Protein AF-A0AA35Q4L2-F1 (afdb_monomer_lite)

Organism: NCBI:txid1926264

Structure (mmCIF, N/CA/C/O backbone):
data_AF-A0AA35Q4L2-F1
#
_entry.id   AF-A0AA35Q4L2-F1
#
loop_
_atom_site.group_PDB
_atom_site.id
_atom_site.type_symbol
_atom_site.label_atom_id
_atom_site.label_alt_id
_atom_site.label_comp_id
_atom_site.label_asym_id
_atom_site.label_entity_id
_atom_site.label_seq_id
_atom_site.pdbx_PDB_ins_code
_atom_site.Cartn_x
_atom_site.Cartn_y
_atom_site.Cartn_z
_atom_site.occupancy
_atom_site.B_iso_or_equiv
_atom_site.auth_seq_id
_atom_site.auth_comp_id
_atom_site.auth_asym_id
_atom_site.auth_atom_id
_atom_site.pdbx_PDB_model_num
ATOM 1 N N . MET A 1 1 ? 38.797 -1.980 -9.518 1.00 23.41 1 MET A N 1
ATOM 2 C CA . MET A 1 1 ? 38.443 -2.853 -8.379 1.00 23.41 1 MET A CA 1
ATOM 3 C C . MET A 1 1 ? 37.087 -3.450 -8.716 1.00 23.41 1 MET A C 1
ATOM 5 O O . MET A 1 1 ? 36.128 -2.701 -8.800 1.00 23.41 1 MET A O 1
ATOM 9 N N . ALA A 1 2 ? 37.051 -4.723 -9.111 1.00 20.89 2 ALA A N 1
ATOM 10 C CA . ALA A 1 2 ? 35.876 -5.359 -9.707 1.00 20.89 2 ALA A CA 1
ATOM 11 C C . ALA A 1 2 ? 34.863 -5.753 -8.619 1.00 20.89 2 ALA A C 1
ATOM 13 O O . ALA A 1 2 ? 35.219 -6.500 -7.708 1.00 20.89 2 ALA A O 1
ATOM 14 N N . LEU A 1 3 ? 33.628 -5.247 -8.709 1.00 22.52 3 LEU A N 1
ATOM 15 C CA . LEU A 1 3 ? 32.511 -5.745 -7.907 1.00 22.52 3 LEU A CA 1
ATOM 16 C C . LEU A 1 3 ? 32.165 -7.158 -8.386 1.00 22.52 3 LEU A C 1
ATOM 18 O O . LEU A 1 3 ? 31.847 -7.374 -9.554 1.00 22.52 3 LEU A O 1
ATOM 22 N N . ARG A 1 4 ? 32.262 -8.129 -7.480 1.00 22.41 4 ARG A N 1
ATOM 23 C CA . ARG A 1 4 ? 31.849 -9.511 -7.716 1.00 22.41 4 ARG A CA 1
ATOM 24 C C . ARG A 1 4 ? 30.325 -9.550 -7.570 1.00 22.41 4 ARG A C 1
ATOM 26 O O . ARG A 1 4 ? 29.816 -9.377 -6.470 1.00 22.41 4 ARG A O 1
ATOM 33 N N . LEU A 1 5 ? 29.620 -9.701 -8.688 1.00 29.14 5 LEU A N 1
ATOM 34 C CA . LEU A 1 5 ? 28.163 -9.826 -8.745 1.00 29.14 5 LEU A CA 1
ATOM 35 C C . LEU A 1 5 ? 27.723 -11.091 -7.991 1.00 29.14 5 LEU A C 1
ATOM 37 O O . LEU A 1 5 ? 28.006 -12.207 -8.431 1.00 29.14 5 LEU A O 1
ATOM 41 N N . ILE A 1 6 ? 27.050 -10.911 -6.853 1.00 29.17 6 ILE A N 1
ATOM 42 C CA . ILE A 1 6 ? 26.382 -11.990 -6.118 1.00 29.17 6 ILE A CA 1
ATOM 43 C C . ILE A 1 6 ? 25.151 -12.372 -6.943 1.00 29.17 6 ILE A C 1
ATOM 45 O O . ILE A 1 6 ? 24.155 -11.657 -6.961 1.00 29.17 6 ILE A O 1
ATOM 49 N N . THR A 1 7 ? 25.271 -13.455 -7.703 1.00 30.97 7 THR A N 1
ATOM 50 C CA . THR A 1 7 ? 24.263 -13.919 -8.670 1.00 30.97 7 THR A CA 1
ATOM 51 C C . THR A 1 7 ? 23.518 -15.162 -8.196 1.00 30.97 7 THR A C 1
ATOM 53 O O . THR A 1 7 ? 22.651 -15.642 -8.921 1.00 30.97 7 THR A O 1
ATOM 56 N N . ASP A 1 8 ? 23.800 -15.665 -6.987 1.00 26.62 8 ASP A N 1
ATOM 57 C CA . ASP A 1 8 ? 23.251 -16.939 -6.525 1.00 26.62 8 ASP A CA 1
ATOM 58 C C . ASP A 1 8 ? 22.348 -16.836 -5.287 1.00 26.62 8 ASP A C 1
ATOM 60 O O . ASP A 1 8 ? 22.532 -16.013 -4.385 1.00 26.62 8 ASP A O 1
ATOM 64 N N . ARG A 1 9 ? 21.320 -17.691 -5.268 1.00 34.81 9 ARG A N 1
ATOM 65 C CA . ARG A 1 9 ? 20.184 -17.665 -4.328 1.00 34.81 9 ARG A CA 1
ATOM 66 C C . ARG A 1 9 ? 20.580 -18.068 -2.900 1.00 34.81 9 ARG A C 1
ATOM 68 O O . ARG A 1 9 ? 19.855 -17.731 -1.965 1.00 34.81 9 ARG A O 1
ATOM 75 N N . GLU A 1 10 ? 21.718 -18.739 -2.732 1.00 29.89 10 GLU A N 1
ATOM 76 C CA . GLU A 1 10 ? 22.224 -19.246 -1.446 1.00 29.89 10 GLU A CA 1
ATOM 77 C C . GLU A 1 10 ? 23.093 -18.232 -0.669 1.00 29.89 10 GLU A C 1
ATOM 79 O O . GLU A 1 10 ? 23.246 -18.356 0.546 1.00 29.89 10 GLU A O 1
ATOM 84 N N . ASP A 1 11 ? 23.565 -17.157 -1.313 1.00 33.94 11 ASP A N 1
ATOM 85 C CA . ASP A 1 11 ? 24.516 -16.203 -0.713 1.00 33.94 11 ASP A CA 1
ATOM 86 C C . ASP A 1 11 ? 23.859 -15.028 0.043 1.00 33.94 11 ASP A C 1
ATOM 88 O O . ASP A 1 11 ? 24.542 -14.201 0.652 1.00 33.94 11 ASP A O 1
ATOM 92 N N . ARG A 1 12 ? 22.518 -14.949 0.084 1.00 40.66 12 ARG A N 1
ATOM 93 C CA . ARG A 1 12 ? 21.785 -13.838 0.740 1.00 40.66 12 ARG A CA 1
ATOM 94 C C . ARG A 1 12 ? 21.987 -13.751 2.259 1.00 40.66 12 ARG A C 1
ATOM 96 O O . ARG A 1 12 ? 21.614 -12.749 2.866 1.00 40.66 12 ARG A O 1
ATOM 103 N N . HIS A 1 13 ? 22.574 -14.771 2.882 1.00 36.34 13 HIS A N 1
ATOM 104 C CA . HIS A 1 13 ? 22.868 -14.796 4.318 1.00 36.34 13 HIS A CA 1
ATOM 105 C C . HIS A 1 13 ? 24.191 -14.098 4.692 1.00 36.34 13 HIS A C 1
ATOM 107 O O . HIS A 1 13 ? 24.511 -14.017 5.876 1.00 36.34 13 HIS A O 1
ATOM 113 N N . LEU A 1 14 ? 24.953 -13.593 3.712 1.00 33.19 14 LEU A N 1
ATOM 114 C CA . LEU A 1 14 ? 26.315 -13.069 3.892 1.00 33.19 14 LEU A CA 1
ATOM 115 C C . LEU A 1 14 ? 26.454 -11.547 3.687 1.00 33.19 14 LEU A C 1
ATOM 117 O O . LEU A 1 14 ? 27.564 -11.060 3.489 1.00 33.19 14 LEU A O 1
ATOM 121 N N . LEU A 1 15 ? 25.362 -10.780 3.740 1.00 35.38 15 LEU A N 1
ATOM 122 C CA . LEU A 1 15 ? 25.410 -9.325 3.532 1.00 35.38 15 LEU A CA 1
ATOM 123 C C . LEU A 1 15 ? 26.188 -8.624 4.663 1.00 35.38 15 LEU A C 1
ATOM 125 O O . LEU A 1 15 ? 25.829 -8.722 5.838 1.00 35.38 15 LEU A O 1
ATOM 129 N N . THR A 1 16 ? 2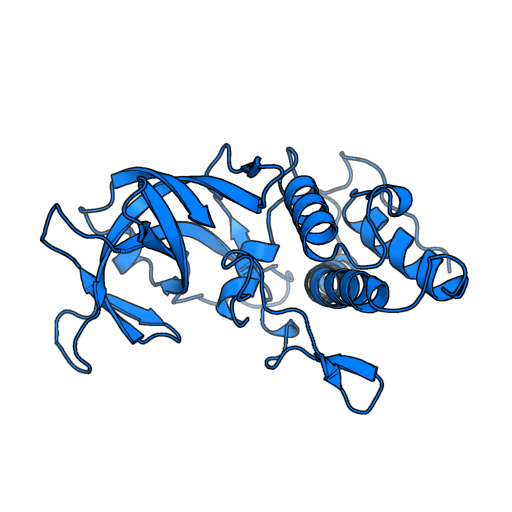7.247 -7.897 4.301 1.00 3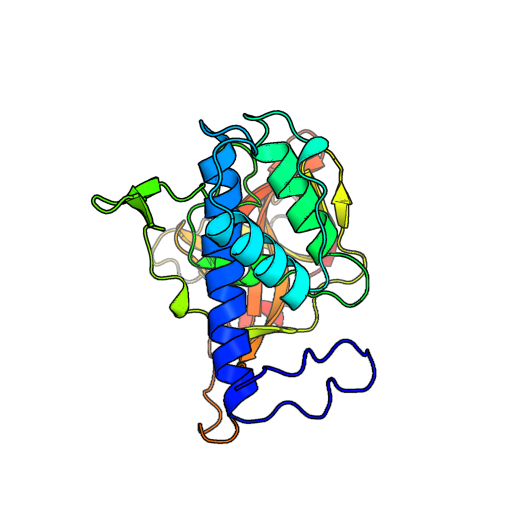7.56 16 THR A N 1
ATOM 130 C CA . THR A 1 16 ? 28.118 -7.141 5.220 1.00 37.56 16 THR A CA 1
ATOM 131 C C . THR A 1 16 ? 27.711 -5.660 5.317 1.00 37.56 16 THR A C 1
ATOM 133 O O . THR A 1 16 ? 26.816 -5.202 4.605 1.00 37.56 16 THR A O 1
ATOM 136 N N . ASP A 1 17 ? 28.351 -4.890 6.212 1.00 35.56 17 ASP A N 1
ATOM 137 C CA . ASP A 1 17 ? 28.069 -3.463 6.483 1.00 35.56 17 ASP A CA 1
ATOM 138 C C . ASP A 1 17 ? 28.028 -2.581 5.210 1.00 35.56 17 ASP A C 1
ATOM 140 O O . ASP A 1 17 ? 27.268 -1.618 5.156 1.00 35.56 17 ASP A O 1
ATOM 144 N N . THR A 1 18 ? 28.810 -2.905 4.173 1.00 34.59 18 THR A N 1
ATOM 145 C CA . THR A 1 18 ? 28.856 -2.153 2.904 1.00 34.59 18 THR A CA 1
ATOM 146 C C . THR A 1 18 ? 27.664 -2.464 1.994 1.00 34.59 18 THR A C 1
ATOM 148 O O . THR A 1 18 ? 27.200 -1.585 1.274 1.00 34.59 18 THR A O 1
ATOM 151 N N . ASP A 1 19 ? 27.102 -3.669 2.084 1.00 37.94 19 ASP A N 1
ATOM 152 C CA . ASP A 1 19 ? 25.987 -4.109 1.241 1.00 37.94 19 ASP A CA 1
ATOM 153 C C . ASP A 1 19 ? 24.646 -3.492 1.680 1.00 37.94 19 ASP A C 1
ATOM 155 O O . ASP A 1 19 ? 23.720 -3.371 0.887 1.00 37.94 19 ASP A O 1
ATOM 159 N N . HIS A 1 20 ? 24.540 -3.036 2.932 1.00 42.44 20 HIS A N 1
ATOM 160 C CA . HIS A 1 20 ? 23.303 -2.489 3.502 1.00 42.44 20 HIS A CA 1
ATOM 161 C C . HIS A 1 20 ? 23.038 -1.029 3.114 1.00 42.44 20 HIS A C 1
ATOM 163 O O . HIS A 1 20 ? 21.896 -0.669 2.825 1.00 42.44 20 HIS A O 1
ATOM 169 N N . ASP A 1 21 ? 24.073 -0.187 3.084 1.00 37.28 21 ASP A N 1
ATOM 170 C CA . ASP A 1 21 ? 23.960 1.180 2.555 1.00 37.28 21 ASP A CA 1
ATOM 171 C C . ASP A 1 21 ? 23.801 1.164 1.031 1.00 37.28 21 ASP A C 1
ATOM 173 O O . ASP A 1 21 ? 23.104 2.008 0.470 1.00 37.28 21 ASP A O 1
ATOM 177 N N . ILE A 1 22 ? 24.361 0.137 0.386 1.00 37.69 22 ILE A N 1
ATOM 178 C CA . ILE A 1 22 ? 24.137 -0.197 -1.016 1.00 37.69 22 ILE A CA 1
ATOM 179 C C . ILE A 1 22 ? 22.660 -0.563 -1.225 1.00 37.69 22 ILE A C 1
ATOM 181 O O . ILE A 1 22 ? 22.001 0.147 -1.964 1.00 37.69 22 ILE A O 1
ATOM 185 N N . VAL A 1 23 ? 22.065 -1.532 -0.521 1.00 37.28 23 VAL A N 1
ATOM 186 C CA . VAL A 1 23 ? 20.634 -1.887 -0.689 1.00 37.28 23 VAL A CA 1
ATOM 187 C C . VAL A 1 23 ? 19.686 -0.718 -0.381 1.00 37.28 23 VAL A C 1
ATOM 189 O O . VAL A 1 23 ? 18.746 -0.502 -1.138 1.00 37.28 23 VAL A O 1
ATOM 192 N N . LYS A 1 24 ? 19.944 0.086 0.662 1.00 42.47 24 LYS A N 1
ATOM 193 C CA . LYS A 1 24 ? 19.162 1.306 0.976 1.00 42.47 24 LYS A CA 1
ATOM 194 C C . LYS A 1 24 ? 19.268 2.374 -0.110 1.00 42.47 24 LYS A C 1
ATOM 196 O O . LYS A 1 24 ? 18.272 3.009 -0.466 1.00 42.47 24 LYS A O 1
ATOM 201 N N . SER A 1 25 ? 20.488 2.597 -0.603 1.00 39.91 25 SER A N 1
ATOM 202 C CA . SER A 1 25 ? 20.736 3.497 -1.722 1.00 39.91 25 SER A CA 1
ATOM 203 C C . SER A 1 25 ? 20.023 2.970 -2.953 1.00 39.91 25 SER A C 1
ATOM 205 O O . SER A 1 25 ? 19.295 3.730 -3.568 1.00 39.91 25 SER A O 1
ATOM 207 N N . ILE A 1 26 ? 20.147 1.681 -3.258 1.00 39.44 26 ILE A N 1
ATOM 208 C CA . ILE A 1 26 ? 19.613 1.057 -4.457 1.00 39.44 26 ILE A CA 1
ATOM 209 C C . ILE A 1 26 ? 18.086 0.985 -4.420 1.00 39.44 26 ILE A C 1
ATOM 211 O O . ILE A 1 26 ? 17.510 1.318 -5.430 1.00 39.44 26 ILE A O 1
ATOM 215 N N . SER A 1 27 ? 17.380 0.642 -3.340 1.00 42.28 27 SER A N 1
ATOM 216 C CA . SER A 1 27 ? 15.899 0.582 -3.362 1.00 42.28 27 SER A CA 1
ATOM 217 C C . SER A 1 27 ? 15.252 1.960 -3.563 1.00 42.28 27 SER A C 1
ATOM 219 O O . SER A 1 27 ? 14.343 2.126 -4.378 1.00 42.28 27 SER A O 1
ATOM 221 N N . SER A 1 28 ? 15.791 2.984 -2.899 1.00 44.91 28 SER A N 1
ATOM 222 C CA . SER A 1 28 ? 15.369 4.384 -3.065 1.00 44.91 28 SER A CA 1
ATOM 223 C C . SER A 1 28 ? 15.758 4.940 -4.443 1.00 44.91 28 SER A C 1
ATOM 225 O O . SER A 1 28 ? 14.995 5.675 -5.070 1.00 44.91 28 SER A O 1
ATOM 227 N N . ARG A 1 29 ? 16.950 4.571 -4.928 1.00 43.88 29 ARG A N 1
ATOM 228 C CA . ARG A 1 29 ? 17.493 4.945 -6.239 1.00 43.88 29 ARG A CA 1
ATOM 229 C C . ARG A 1 29 ? 16.862 4.145 -7.377 1.00 43.88 29 ARG A C 1
ATOM 231 O O . ARG A 1 29 ? 16.756 4.679 -8.458 1.00 43.88 29 ARG A O 1
ATOM 238 N N . TRP A 1 30 ? 16.361 2.939 -7.140 1.00 51.22 30 TRP A N 1
ATOM 239 C CA . TRP A 1 30 ? 15.648 2.078 -8.089 1.00 51.22 30 TRP A CA 1
ATOM 240 C C . TRP A 1 30 ? 14.296 2.658 -8.446 1.00 51.22 30 TRP A C 1
ATOM 242 O O . TRP A 1 30 ? 13.932 2.666 -9.612 1.00 51.22 30 TRP A O 1
ATOM 252 N N . LEU A 1 31 ? 13.574 3.206 -7.468 1.00 53.59 31 LEU A N 1
ATOM 253 C CA . LEU A 1 31 ? 12.323 3.908 -7.750 1.00 53.59 31 LEU A CA 1
ATOM 254 C C . LEU A 1 31 ? 12.625 5.242 -8.416 1.00 53.59 31 LEU A C 1
ATOM 256 O O . LEU A 1 31 ? 12.030 5.542 -9.440 1.00 53.59 31 LEU A O 1
ATOM 260 N N . ALA A 1 32 ? 13.605 6.001 -7.918 1.00 49.62 32 ALA A N 1
ATOM 261 C CA . ALA A 1 32 ? 13.966 7.267 -8.544 1.00 49.62 32 ALA A CA 1
ATOM 262 C C . ALA A 1 32 ? 14.452 7.108 -9.993 1.00 49.62 32 ALA A C 1
ATOM 264 O O . ALA A 1 32 ? 13.950 7.797 -10.870 1.00 49.62 32 ALA A O 1
ATOM 265 N N . GLU A 1 33 ? 15.383 6.189 -10.245 1.00 51.06 33 GLU A N 1
ATOM 266 C CA . GLU A 1 33 ? 16.007 5.942 -11.548 1.00 51.06 33 GLU A CA 1
ATOM 267 C C . GLU A 1 33 ? 15.155 5.033 -12.441 1.00 51.06 33 GLU A C 1
ATOM 269 O O . GLU A 1 33 ? 15.171 5.206 -13.648 1.00 51.06 33 GLU A O 1
ATOM 274 N N . GLY A 1 34 ? 14.347 4.125 -11.887 1.00 56.84 34 GLY A N 1
ATOM 275 C CA . GLY A 1 34 ? 13.361 3.342 -12.638 1.00 56.84 34 GLY A CA 1
ATOM 276 C C . GLY A 1 34 ? 12.189 4.201 -13.111 1.00 56.84 34 GLY A C 1
ATOM 277 O O . GLY A 1 34 ? 11.812 4.135 -14.277 1.00 56.84 34 GLY A O 1
ATOM 278 N N . PHE A 1 35 ? 11.658 5.085 -12.256 1.00 53.78 35 PHE A N 1
ATOM 279 C CA . PHE A 1 35 ? 10.680 6.089 -12.689 1.00 53.78 35 PHE A CA 1
ATOM 280 C C . PHE A 1 35 ? 11.300 7.161 -13.588 1.00 53.78 35 PHE A C 1
ATOM 282 O O . PHE A 1 35 ? 10.598 7.670 -14.456 1.00 53.78 35 PHE A O 1
ATOM 289 N N . TRP A 1 36 ? 12.585 7.494 -13.419 1.00 47.97 36 TRP A N 1
ATOM 290 C CA . TRP A 1 36 ? 13.303 8.372 -14.346 1.00 47.97 36 TRP A CA 1
ATOM 291 C C . TRP A 1 36 ? 13.499 7.707 -15.710 1.00 47.97 36 TRP A C 1
ATOM 293 O O . TRP A 1 36 ? 13.155 8.321 -16.707 1.00 47.97 36 TRP A O 1
ATOM 303 N N . ALA A 1 37 ? 13.894 6.433 -15.771 1.00 51.66 37 ALA A N 1
ATOM 304 C CA . ALA A 1 37 ? 13.973 5.671 -17.017 1.00 51.66 37 ALA A CA 1
ATOM 305 C C . ALA A 1 37 ? 12.607 5.588 -17.720 1.00 51.66 37 ALA A C 1
ATOM 307 O O . ALA A 1 37 ? 12.529 5.710 -18.937 1.00 51.66 37 ALA A O 1
ATOM 308 N N . ILE A 1 38 ? 11.510 5.451 -16.964 1.00 53.84 38 ILE A N 1
ATOM 309 C CA . ILE A 1 38 ? 10.146 5.529 -17.514 1.00 53.84 38 ILE A CA 1
ATOM 310 C C . ILE A 1 38 ? 9.793 6.963 -17.958 1.00 53.84 38 ILE A C 1
ATOM 312 O O . ILE A 1 38 ? 9.061 7.150 -18.928 1.00 53.84 38 ILE A O 1
ATOM 316 N N . ALA A 1 39 ? 10.308 7.993 -17.283 1.00 46.91 39 ALA A N 1
ATOM 317 C CA . ALA A 1 39 ? 10.140 9.388 -17.684 1.00 46.91 39 ALA A CA 1
ATOM 318 C C . ALA A 1 39 ? 10.962 9.756 -18.937 1.00 46.91 39 ALA A C 1
ATOM 320 O O . ALA A 1 39 ? 10.495 10.572 -19.725 1.00 46.91 39 ALA A O 1
ATOM 321 N N . GLU A 1 40 ? 12.122 9.137 -19.165 1.00 49.59 40 GLU A N 1
ATOM 322 C CA . GLU A 1 40 ? 12.973 9.323 -20.355 1.00 49.59 40 GLU A CA 1
ATOM 323 C C . GLU A 1 4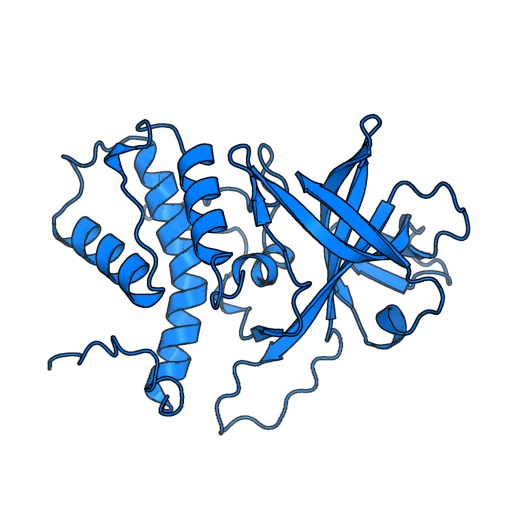0 ? 12.409 8.694 -21.634 1.00 49.59 40 GLU A C 1
ATOM 325 O O . GLU A 1 40 ? 12.763 9.111 -22.743 1.00 49.59 40 GLU A O 1
ATOM 330 N N . LEU A 1 41 ? 11.481 7.741 -21.498 1.00 49.97 41 LEU A N 1
ATOM 331 C CA . LEU A 1 41 ? 10.715 7.213 -22.629 1.00 49.97 41 LEU A CA 1
ATOM 332 C C . LEU A 1 41 ? 9.928 8.341 -23.350 1.00 49.97 41 LEU A C 1
ATOM 334 O O . LEU A 1 41 ? 9.750 8.289 -24.563 1.00 49.97 41 LEU A O 1
ATOM 338 N N . ASP A 1 42 ? 9.615 9.454 -22.668 1.00 40.09 42 ASP A N 1
ATOM 339 C CA . ASP A 1 42 ? 8.862 10.620 -23.182 1.00 40.09 42 ASP A CA 1
ATOM 340 C C . ASP A 1 42 ? 9.555 11.466 -24.278 1.00 40.09 42 ASP A C 1
ATOM 342 O O . ASP A 1 42 ? 9.118 12.580 -24.573 1.00 40.09 42 ASP A O 1
ATOM 346 N N . GLY A 1 43 ? 10.645 11.002 -24.898 1.00 43.19 43 GLY A N 1
ATOM 347 C CA . GLY A 1 43 ? 11.270 11.780 -25.977 1.00 43.19 43 GLY A CA 1
ATOM 348 C C . GLY A 1 43 ? 12.580 11.272 -26.573 1.00 43.19 43 GLY A C 1
ATOM 349 O O . GLY A 1 43 ? 13.008 11.789 -27.611 1.00 43.19 43 GLY A O 1
ATOM 350 N N . SER A 1 44 ? 13.211 10.257 -25.992 1.00 38.81 44 SER A N 1
ATOM 351 C CA . SER A 1 44 ? 14.385 9.601 -26.573 1.00 38.81 44 SER A CA 1
ATOM 352 C C . SER A 1 44 ? 14.054 8.150 -26.878 1.00 38.81 44 SER A C 1
ATOM 354 O O . SER A 1 44 ? 13.917 7.329 -25.981 1.00 38.81 44 SER A O 1
ATOM 356 N N . ALA A 1 45 ? 13.950 7.820 -28.167 1.00 38.34 45 ALA A N 1
ATOM 357 C CA . ALA A 1 45 ? 14.030 6.434 -28.614 1.00 38.34 45 ALA A CA 1
ATOM 358 C C . ALA A 1 45 ? 15.264 5.749 -27.979 1.00 38.34 45 ALA A C 1
ATOM 360 O O . ALA A 1 45 ? 16.265 6.441 -27.760 1.00 38.34 45 ALA A O 1
ATOM 361 N N . PRO A 1 46 ? 15.250 4.423 -27.744 1.00 44.22 46 PRO A N 1
ATOM 362 C CA . PRO A 1 46 ? 16.407 3.681 -27.222 1.00 44.22 46 PRO A CA 1
ATOM 363 C C . PRO A 1 46 ? 17.710 3.955 -28.000 1.00 44.22 46 PRO A C 1
ATOM 365 O O . PRO A 1 46 ? 18.796 3.902 -27.434 1.00 44.22 46 PRO A O 1
ATOM 368 N N . ASP A 1 47 ? 17.600 4.370 -29.263 1.00 40.00 47 ASP A N 1
ATOM 369 C CA . ASP A 1 47 ? 18.706 4.775 -30.139 1.00 40.00 47 ASP A CA 1
ATOM 370 C C . ASP A 1 47 ? 19.406 6.097 -29.737 1.00 40.00 47 ASP A C 1
ATOM 372 O O . ASP A 1 47 ? 20.393 6.486 -30.365 1.00 40.00 47 ASP A O 1
ATOM 376 N N . ARG A 1 48 ? 18.891 6.832 -28.739 1.00 40.03 48 ARG A N 1
ATOM 377 C CA . ARG A 1 48 ? 19.453 8.103 -28.233 1.00 40.03 48 ARG A CA 1
ATOM 378 C C . ARG A 1 48 ? 20.007 8.016 -26.815 1.00 40.03 48 ARG A C 1
ATOM 380 O O . ARG A 1 48 ? 20.590 9.002 -26.372 1.00 40.03 48 ARG A O 1
ATOM 387 N N . LEU A 1 49 ? 19.845 6.880 -26.139 1.00 43.34 49 LEU A N 1
ATOM 388 C CA . LEU A 1 49 ? 20.491 6.651 -24.853 1.00 43.34 49 LEU A CA 1
ATOM 389 C C . LEU A 1 49 ? 21.987 6.439 -25.092 1.00 43.34 49 LEU A C 1
ATOM 391 O O . LEU A 1 49 ? 22.403 5.681 -25.974 1.00 43.34 49 LEU A O 1
ATOM 395 N N . SER A 1 50 ? 22.813 7.135 -24.326 1.00 52.78 50 SER A N 1
ATOM 396 C CA . SER A 1 50 ? 24.242 6.865 -24.292 1.00 52.78 50 SER A CA 1
ATOM 397 C C . SER A 1 50 ? 24.488 5.445 -23.771 1.00 52.78 50 SER A C 1
ATOM 399 O O . SER A 1 50 ? 23.700 4.882 -23.009 1.00 52.78 50 SER A O 1
ATOM 401 N N . SER A 1 51 ? 25.615 4.841 -24.153 1.00 51.62 51 SER A N 1
ATOM 402 C CA . SER A 1 51 ? 25.999 3.521 -23.635 1.00 51.62 51 SER A CA 1
ATOM 403 C C . SER A 1 51 ? 26.079 3.479 -22.102 1.00 51.62 51 SER A C 1
ATOM 405 O O . SER A 1 51 ? 25.879 2.420 -21.521 1.00 51.62 51 SER A O 1
ATOM 407 N N . GLU A 1 52 ? 26.349 4.618 -21.457 1.00 51.22 52 GLU A N 1
ATOM 408 C CA . GLU A 1 52 ? 26.422 4.750 -20.000 1.00 51.22 52 GLU A CA 1
ATOM 409 C C . GLU A 1 52 ? 25.031 4.693 -19.343 1.00 51.22 52 GLU A C 1
ATOM 411 O O . GLU A 1 52 ? 24.865 4.023 -18.325 1.00 51.22 52 GLU A O 1
ATOM 416 N N . GLU A 1 53 ? 24.015 5.303 -19.963 1.00 49.25 53 GLU A N 1
ATOM 417 C CA . GLU A 1 53 ? 22.619 5.269 -19.495 1.00 49.25 53 GLU A CA 1
ATOM 418 C C . GLU A 1 53 ? 22.002 3.870 -19.644 1.00 49.25 53 GLU A C 1
ATOM 420 O O . GLU A 1 53 ? 21.354 3.376 -18.720 1.00 49.25 53 GLU A O 1
ATOM 425 N N . ILE A 1 54 ? 22.276 3.183 -20.760 1.00 52.59 54 ILE A N 1
ATOM 426 C CA . ILE A 1 54 ? 21.854 1.786 -20.976 1.00 52.59 54 ILE A CA 1
ATOM 427 C C . ILE A 1 54 ? 22.527 0.860 -19.954 1.00 52.59 54 ILE A C 1
ATOM 429 O O . ILE A 1 54 ? 21.867 0.033 -19.326 1.00 52.59 54 ILE A O 1
ATOM 433 N N . GLU A 1 55 ? 23.834 1.023 -19.730 1.00 52.38 55 GLU A N 1
ATOM 434 C CA . GLU A 1 55 ? 24.564 0.216 -18.751 1.00 52.38 55 GLU A CA 1
ATOM 435 C C . GLU A 1 55 ? 24.066 0.468 -17.317 1.00 52.38 55 GLU A C 1
ATOM 437 O O . GLU A 1 55 ? 23.993 -0.460 -16.508 1.00 52.38 55 GLU A O 1
ATOM 442 N N . GLN A 1 56 ? 23.692 1.704 -16.982 1.00 50.44 56 GLN A N 1
ATOM 443 C CA . GLN A 1 56 ? 23.105 2.027 -15.686 1.00 50.44 56 GLN A CA 1
ATOM 444 C C . GLN A 1 56 ? 21.708 1.408 -15.523 1.00 50.44 56 GLN A C 1
ATOM 446 O O . GLN A 1 56 ? 21.441 0.807 -14.480 1.00 50.44 56 GLN A O 1
ATOM 451 N N . HIS A 1 57 ? 20.861 1.473 -16.552 1.00 53.28 57 HIS A N 1
ATOM 452 C CA . HIS A 1 57 ? 19.549 0.821 -16.585 1.00 53.28 57 HIS A CA 1
ATOM 453 C C . HIS A 1 57 ? 19.662 -0.699 -16.356 1.00 53.28 57 HIS A C 1
ATOM 455 O O . HIS A 1 57 ? 19.019 -1.248 -15.455 1.00 53.28 57 HIS A O 1
ATOM 461 N N . ASP A 1 58 ? 20.547 -1.369 -17.099 1.00 53.53 58 ASP A N 1
ATOM 462 C CA . ASP A 1 58 ? 20.787 -2.812 -16.982 1.00 53.53 58 ASP A CA 1
ATOM 463 C C . ASP A 1 58 ? 21.372 -3.200 -15.616 1.00 53.53 58 ASP A C 1
ATOM 465 O O . ASP A 1 58 ? 21.013 -4.236 -15.050 1.00 53.53 58 ASP A O 1
ATOM 469 N N . ARG A 1 59 ? 22.234 -2.355 -15.032 1.00 51.19 59 ARG A N 1
ATOM 470 C CA . ARG A 1 59 ? 22.761 -2.559 -13.671 1.00 51.19 59 ARG A CA 1
ATOM 471 C C . ARG A 1 59 ? 21.661 -2.470 -12.619 1.00 51.19 59 ARG A C 1
ATOM 473 O O . ARG A 1 59 ? 21.640 -3.300 -11.715 1.00 51.19 59 ARG A O 1
ATOM 480 N N . ILE A 1 60 ? 20.752 -1.502 -12.720 1.00 51.22 60 ILE A N 1
ATOM 481 C CA . ILE A 1 60 ? 19.642 -1.335 -11.773 1.00 51.22 60 ILE A CA 1
ATOM 482 C C . ILE A 1 60 ? 18.705 -2.539 -11.850 1.00 51.22 60 ILE A C 1
ATOM 484 O O . ILE A 1 60 ? 18.429 -3.158 -10.827 1.00 51.22 60 ILE A O 1
ATOM 488 N N . MET A 1 61 ? 18.273 -2.923 -13.051 1.00 58.66 61 MET A N 1
ATOM 489 C CA . MET A 1 61 ? 17.448 -4.115 -13.264 1.00 58.66 61 MET A CA 1
ATOM 490 C C . MET A 1 61 ? 18.141 -5.391 -12.748 1.00 58.66 61 MET A C 1
ATOM 492 O O . MET A 1 61 ? 17.555 -6.155 -11.973 1.00 58.66 61 MET A O 1
ATOM 496 N N . GLY A 1 62 ? 19.426 -5.561 -13.075 1.00 51.44 62 GLY A N 1
ATOM 497 C CA . GLY A 1 62 ? 20.246 -6.694 -12.647 1.00 51.44 62 GLY A CA 1
ATOM 498 C C . GLY A 1 62 ? 20.428 -6.807 -11.130 1.00 51.44 62 GLY A C 1
ATOM 499 O O . GLY A 1 62 ? 20.446 -7.918 -10.606 1.00 51.44 62 GLY A O 1
ATOM 500 N N . ILE A 1 63 ? 20.490 -5.688 -10.401 1.00 47.34 63 ILE A N 1
ATOM 501 C CA . ILE A 1 63 ? 20.605 -5.684 -8.935 1.00 47.34 63 ILE A CA 1
ATOM 502 C C . ILE A 1 63 ? 19.356 -6.263 -8.249 1.00 47.34 63 ILE A C 1
ATOM 504 O O . ILE A 1 63 ? 19.476 -6.931 -7.221 1.00 47.34 63 ILE A O 1
ATOM 508 N N . PHE A 1 64 ? 18.166 -6.055 -8.812 1.00 51.22 64 PHE A N 1
ATOM 509 C CA . PHE A 1 64 ? 16.922 -6.612 -8.260 1.00 51.22 64 PHE A CA 1
ATOM 510 C C . PHE A 1 64 ? 16.536 -7.953 -8.880 1.00 51.22 64 PHE A C 1
ATOM 512 O O . PHE A 1 64 ? 15.509 -8.524 -8.517 1.00 51.22 64 PHE A O 1
ATOM 519 N N . GLY A 1 65 ? 17.348 -8.472 -9.806 1.00 59.88 65 GLY A N 1
ATOM 520 C CA . GLY A 1 65 ? 17.019 -9.679 -10.561 1.00 59.88 65 GLY A CA 1
ATOM 521 C C . GLY A 1 65 ? 15.747 -9.517 -11.397 1.00 59.88 65 GLY A C 1
ATOM 522 O O . GLY A 1 65 ? 15.026 -10.490 -11.608 1.00 59.88 65 GLY A O 1
ATOM 523 N N . ILE A 1 66 ? 15.443 -8.286 -11.816 1.00 67.31 66 ILE A N 1
ATOM 524 C CA . ILE A 1 66 ? 14.349 -7.964 -12.731 1.00 67.31 66 ILE A CA 1
ATOM 525 C C . ILE A 1 66 ? 14.962 -7.746 -14.112 1.00 67.31 66 ILE A C 1
ATOM 527 O O . ILE A 1 66 ? 16.093 -7.296 -14.244 1.00 67.31 66 ILE A O 1
ATOM 531 N N . THR A 1 67 ? 14.234 -8.078 -15.167 1.00 68.44 67 THR A N 1
ATOM 532 C CA . THR A 1 67 ? 14.607 -7.697 -16.529 1.00 68.44 67 THR A CA 1
ATOM 533 C C . THR A 1 67 ? 13.324 -7.371 -17.267 1.00 68.44 67 THR A C 1
ATOM 535 O O . THR A 1 67 ? 12.465 -8.238 -17.432 1.00 68.44 67 THR A O 1
ATOM 538 N N . LEU A 1 68 ? 13.173 -6.110 -17.659 1.00 70.44 68 LEU A N 1
ATOM 539 C CA . LEU A 1 68 ? 12.136 -5.687 -18.588 1.00 70.44 68 LEU A CA 1
ATOM 540 C C . LEU A 1 68 ? 12.722 -5.680 -19.997 1.00 70.44 68 LEU A C 1
ATOM 542 O O . LEU A 1 68 ? 13.917 -5.474 -20.172 1.00 70.44 68 LEU A O 1
ATOM 546 N N . ASP A 1 69 ? 11.875 -5.919 -20.991 1.00 70.75 69 ASP A N 1
ATOM 547 C CA . ASP A 1 69 ? 12.230 -5.788 -22.402 1.00 70.75 69 ASP A CA 1
ATOM 548 C C . ASP A 1 69 ? 11.645 -4.465 -22.920 1.00 70.75 69 ASP A C 1
ATOM 550 O O . ASP A 1 69 ? 10.435 -4.404 -23.169 1.00 70.75 69 ASP A O 1
ATOM 554 N N . PRO A 1 70 ? 12.463 -3.402 -23.066 1.00 67.19 70 PRO A N 1
ATOM 555 C CA . PRO A 1 70 ? 11.987 -2.085 -23.477 1.00 67.19 70 PRO A CA 1
ATOM 556 C C . PRO A 1 70 ? 11.311 -2.089 -24.851 1.00 67.19 70 PRO A C 1
ATOM 558 O O . PRO A 1 70 ? 10.442 -1.262 -25.106 1.00 67.19 70 PRO A O 1
ATOM 561 N N . SER A 1 71 ? 11.658 -3.042 -25.729 1.00 70.31 71 SER A N 1
ATOM 562 C CA . SER A 1 71 ? 11.089 -3.138 -27.081 1.00 70.31 71 SER A CA 1
ATOM 563 C C . SER A 1 71 ? 9.599 -3.502 -27.094 1.00 70.31 71 SER A C 1
ATOM 565 O O . SER A 1 71 ? 8.935 -3.377 -28.124 1.00 70.31 71 SER A O 1
ATOM 567 N N . ARG A 1 72 ? 9.059 -3.935 -25.947 1.00 74.44 72 ARG A N 1
ATOM 568 C CA . ARG A 1 72 ? 7.644 -4.281 -25.772 1.00 74.44 72 ARG A CA 1
ATOM 569 C C . ARG A 1 72 ? 6.753 -3.081 -25.465 1.00 74.44 72 ARG A C 1
ATOM 571 O O . ARG A 1 72 ? 5.535 -3.252 -25.468 1.00 74.44 72 ARG A O 1
ATOM 578 N N . PHE A 1 73 ? 7.330 -1.909 -25.210 1.00 75.75 73 PHE A N 1
ATOM 579 C CA . PHE A 1 73 ? 6.596 -0.696 -24.857 1.00 75.75 73 PHE A CA 1
ATOM 580 C C . PHE A 1 73 ? 6.691 0.331 -25.985 1.00 75.75 73 PHE A C 1
ATOM 582 O O . PHE A 1 73 ? 7.726 0.467 -26.641 1.00 75.75 73 PHE A O 1
ATOM 589 N N . ALA A 1 74 ? 5.600 1.061 -26.225 1.00 73.19 74 ALA A N 1
ATOM 590 C CA . ALA A 1 74 ? 5.665 2.233 -27.089 1.00 73.19 74 ALA A CA 1
ATOM 591 C C . ALA A 1 74 ? 6.515 3.325 -26.409 1.00 73.19 74 ALA A C 1
ATOM 593 O O . ALA A 1 74 ? 6.575 3.351 -25.178 1.00 73.19 74 ALA A O 1
ATOM 594 N N . PRO A 1 75 ? 7.138 4.246 -27.170 1.00 63.59 75 PRO A N 1
ATOM 595 C CA . PRO A 1 75 ? 7.924 5.335 -26.589 1.00 63.59 75 PRO A CA 1
ATOM 596 C C . PRO A 1 75 ? 7.158 6.132 -25.522 1.00 63.59 75 PRO A C 1
ATOM 598 O O . PRO A 1 75 ? 7.723 6.540 -24.529 1.00 63.59 75 PRO A O 1
ATOM 601 N N . ASP A 1 76 ? 5.849 6.299 -25.648 1.00 67.12 76 ASP A N 1
ATOM 602 C CA . ASP A 1 76 ? 5.017 7.030 -24.690 1.00 67.12 76 ASP A CA 1
ATOM 603 C C . ASP A 1 76 ? 4.266 6.134 -23.680 1.00 67.12 76 ASP A C 1
ATOM 605 O O . ASP A 1 76 ? 3.517 6.640 -22.839 1.00 67.12 76 ASP A O 1
ATOM 609 N N . ASP A 1 77 ? 4.478 4.811 -23.695 1.00 70.31 77 ASP A N 1
ATOM 610 C CA . ASP A 1 77 ? 3.770 3.854 -22.830 1.00 70.31 77 ASP A CA 1
ATOM 611 C C . ASP A 1 77 ? 4.377 3.745 -21.420 1.00 70.31 77 ASP A C 1
ATOM 613 O O . ASP A 1 77 ? 4.853 2.703 -20.959 1.00 70.31 77 ASP A O 1
ATOM 617 N N . LYS A 1 78 ? 4.323 4.861 -20.691 1.00 72.19 78 LYS A N 1
ATOM 618 C CA . LYS A 1 78 ? 4.801 4.942 -19.304 1.00 72.19 78 LYS A CA 1
ATOM 619 C C . LYS A 1 78 ? 4.003 4.045 -18.368 1.00 72.19 78 LYS A C 1
ATOM 621 O O . LYS A 1 78 ? 4.541 3.475 -17.421 1.00 72.19 78 LYS A O 1
ATOM 626 N N . ILE A 1 79 ? 2.701 3.939 -18.618 1.00 77.19 79 ILE A N 1
ATOM 627 C CA . ILE A 1 79 ? 1.781 3.179 -17.777 1.00 77.19 79 ILE A CA 1
ATOM 628 C C . ILE A 1 79 ? 2.088 1.686 -17.912 1.00 77.19 79 ILE A C 1
ATOM 630 O O . ILE A 1 79 ? 2.313 1.036 -16.892 1.00 77.19 79 ILE A O 1
ATOM 634 N N . GLY A 1 80 ? 2.179 1.162 -19.137 1.00 78.88 80 GLY A N 1
ATOM 635 C CA . GLY A 1 80 ? 2.505 -0.239 -19.395 1.00 78.88 80 GLY A CA 1
ATOM 636 C C . GLY A 1 80 ? 3.880 -0.632 -18.861 1.00 78.88 80 GLY A C 1
ATOM 637 O O . GLY A 1 80 ? 4.001 -1.654 -18.181 1.00 78.88 80 GLY A O 1
ATOM 638 N N . ALA A 1 81 ? 4.896 0.214 -19.063 1.00 77.44 81 ALA A N 1
ATOM 639 C CA . ALA A 1 81 ? 6.236 -0.009 -18.516 1.00 77.44 81 ALA A CA 1
ATOM 640 C C . ALA A 1 81 ? 6.235 -0.065 -16.979 1.00 77.44 81 ALA A C 1
ATOM 642 O O . ALA A 1 81 ? 6.872 -0.935 -16.381 1.00 77.44 81 ALA A O 1
ATOM 643 N N . THR A 1 82 ? 5.469 0.815 -16.325 1.00 77.88 82 THR A N 1
ATOM 644 C CA . THR A 1 82 ? 5.375 0.816 -14.860 1.00 77.88 82 THR A CA 1
ATOM 645 C C . THR A 1 82 ? 4.630 -0.408 -14.334 1.00 77.88 82 THR A C 1
ATOM 647 O O . THR A 1 82 ? 5.070 -1.015 -13.358 1.00 77.88 82 THR A O 1
ATOM 650 N N . VAL A 1 83 ? 3.527 -0.804 -14.976 1.00 83.50 83 VAL A N 1
ATOM 651 C CA . VAL A 1 83 ? 2.787 -2.020 -14.603 1.00 83.50 83 VAL A CA 1
ATOM 652 C C . VAL A 1 83 ? 3.693 -3.242 -14.724 1.00 83.50 83 VAL A C 1
ATOM 654 O O . VAL A 1 83 ? 3.774 -4.023 -13.780 1.00 83.50 83 VAL A O 1
ATOM 657 N N . ALA A 1 84 ? 4.451 -3.368 -15.817 1.00 83.38 84 ALA A N 1
ATOM 658 C CA . ALA A 1 84 ? 5.394 -4.468 -16.002 1.00 83.38 84 ALA A CA 1
ATOM 659 C C . ALA A 1 84 ? 6.502 -4.478 -14.934 1.00 83.38 84 ALA A C 1
ATOM 661 O O . ALA A 1 84 ? 6.840 -5.538 -14.401 1.00 83.38 84 ALA A O 1
ATOM 662 N N . LEU A 1 85 ? 7.031 -3.303 -14.571 1.00 79.31 85 LEU A N 1
ATOM 663 C CA . LEU A 1 85 ? 7.999 -3.164 -13.481 1.00 79.31 85 LEU A CA 1
ATOM 664 C C . LEU A 1 85 ? 7.412 -3.650 -12.150 1.00 79.31 85 LEU A C 1
ATOM 666 O O . LEU A 1 85 ? 8.020 -4.465 -11.458 1.00 79.31 85 LEU A O 1
ATOM 670 N N . MET A 1 86 ? 6.213 -3.186 -11.801 1.00 80.69 86 MET A N 1
ATOM 671 C CA . MET A 1 86 ? 5.536 -3.575 -10.564 1.00 80.69 86 MET A CA 1
ATOM 672 C C . MET A 1 86 ? 5.201 -5.063 -10.541 1.00 80.69 86 MET A C 1
ATOM 674 O O . MET A 1 86 ? 5.456 -5.726 -9.536 1.00 80.69 86 MET A O 1
ATOM 678 N N . GLN A 1 87 ? 4.702 -5.613 -11.647 1.00 85.31 87 GLN A N 1
ATOM 679 C CA . GLN A 1 87 ? 4.479 -7.048 -11.804 1.00 85.31 87 GLN A CA 1
ATOM 680 C C . GLN A 1 87 ? 5.763 -7.835 -11.537 1.00 85.31 87 GLN A C 1
ATOM 682 O O . GLN A 1 87 ? 5.732 -8.789 -10.761 1.00 85.31 87 GLN A O 1
ATOM 687 N N . ALA A 1 88 ? 6.897 -7.399 -12.096 1.00 80.19 88 ALA A N 1
ATOM 688 C CA . ALA A 1 88 ? 8.183 -8.049 -11.879 1.00 80.19 88 ALA A CA 1
ATOM 689 C C . ALA A 1 88 ? 8.608 -8.038 -10.398 1.00 80.19 88 ALA A C 1
ATOM 691 O O . ALA A 1 88 ? 9.083 -9.058 -9.903 1.00 80.19 88 ALA A O 1
ATOM 692 N N . THR A 1 89 ? 8.344 -6.949 -9.662 1.00 76.31 89 THR A N 1
ATOM 693 C CA . THR A 1 89 ? 8.622 -6.880 -8.208 1.00 76.31 89 THR A CA 1
ATOM 694 C C . THR A 1 89 ? 7.720 -7.751 -7.336 1.00 76.31 89 THR A C 1
ATOM 696 O O . THR A 1 89 ? 8.028 -7.986 -6.168 1.00 76.31 89 THR A O 1
ATOM 699 N N . ILE A 1 90 ? 6.584 -8.199 -7.874 1.00 80.81 90 ILE A N 1
ATOM 700 C CA . ILE A 1 90 ? 5.619 -9.050 -7.169 1.00 80.81 90 ILE A CA 1
ATOM 701 C C . ILE A 1 90 ? 5.896 -10.546 -7.438 1.00 80.81 90 ILE A C 1
ATOM 703 O O . ILE A 1 90 ? 5.319 -11.413 -6.779 1.00 80.81 90 ILE A O 1
ATOM 707 N N . VAL A 1 91 ? 6.805 -10.878 -8.365 1.00 74.62 91 VAL A N 1
ATOM 708 C CA . VAL A 1 91 ? 7.187 -12.267 -8.666 1.00 74.62 91 VAL A CA 1
ATOM 709 C C . VAL A 1 91 ? 7.753 -12.962 -7.421 1.00 74.62 91 VAL A C 1
ATOM 711 O O . VAL A 1 91 ? 8.431 -12.363 -6.588 1.00 74.62 91 VAL A O 1
ATOM 714 N N . GLU A 1 92 ? 7.452 -14.252 -7.288 1.00 56.34 92 GLU A N 1
ATOM 715 C CA . GLU A 1 92 ? 7.713 -15.073 -6.106 1.00 56.34 92 GLU A CA 1
ATOM 716 C C . GLU A 1 92 ? 9.140 -14.907 -5.539 1.00 56.34 92 GLU A C 1
ATOM 718 O O . GLU A 1 92 ? 10.143 -15.189 -6.196 1.00 56.34 92 GLU A O 1
ATOM 723 N N . GLY A 1 93 ? 9.228 -14.448 -4.285 1.00 58.66 93 GLY A N 1
ATOM 724 C CA . GLY A 1 93 ? 10.491 -14.195 -3.580 1.00 58.66 93 GLY A CA 1
ATOM 725 C C . GLY A 1 93 ? 11.016 -12.758 -3.680 1.00 58.66 93 GLY A C 1
ATOM 726 O O . GLY A 1 93 ? 11.964 -12.420 -2.962 1.00 58.66 93 GLY A O 1
ATOM 727 N N . GLN A 1 94 ? 10.399 -11.911 -4.508 1.00 64.88 94 GLN A N 1
ATOM 728 C CA . GLN A 1 94 ? 10.588 -10.463 -4.482 1.00 64.88 94 GLN A CA 1
ATOM 729 C C . GLN A 1 94 ? 9.587 -9.804 -3.521 1.00 64.88 94 GLN A C 1
ATOM 731 O O . GLN A 1 94 ? 8.520 -10.343 -3.219 1.00 64.88 94 GLN A O 1
ATOM 736 N N . ARG A 1 95 ? 9.986 -8.666 -2.947 1.00 70.44 95 ARG A N 1
ATOM 737 C CA . ARG A 1 95 ? 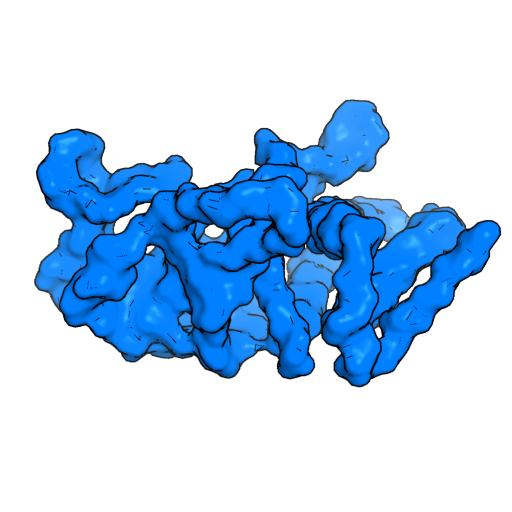9.169 -7.884 -2.014 1.00 70.44 95 ARG A CA 1
ATOM 738 C C . ARG A 1 95 ? 8.675 -6.655 -2.779 1.00 70.44 95 ARG A C 1
ATOM 740 O O . ARG A 1 95 ? 9.525 -5.959 -3.332 1.00 70.44 95 ARG A O 1
ATOM 747 N N . PRO A 1 96 ? 7.366 -6.339 -2.801 1.00 76.81 96 PRO A N 1
ATOM 748 C CA . PRO A 1 96 ? 6.865 -5.100 -3.395 1.00 76.81 96 PRO A CA 1
ATOM 749 C C . PRO A 1 96 ? 7.224 -3.899 -2.507 1.00 76.81 96 PRO A C 1
ATOM 751 O O . PRO A 1 96 ? 6.369 -3.263 -1.896 1.00 76.81 96 PRO A O 1
ATOM 754 N N . GLU A 1 97 ? 8.520 -3.599 -2.405 1.00 72.12 97 GLU A N 1
ATOM 755 C CA . GLU A 1 97 ? 9.078 -2.524 -1.578 1.00 72.12 97 GLU A CA 1
ATOM 756 C C . GLU A 1 97 ? 8.558 -1.149 -1.999 1.00 72.12 97 GLU A C 1
ATOM 758 O O . GLU A 1 97 ? 8.474 -0.243 -1.169 1.00 72.12 97 GLU A O 1
ATOM 763 N N . TRP A 1 98 ? 8.118 -1.017 -3.254 1.00 75.50 98 TRP A N 1
ATOM 764 C CA . TRP A 1 98 ? 7.465 0.184 -3.758 1.00 75.50 98 TRP A CA 1
ATOM 765 C C . TRP A 1 98 ? 6.235 0.576 -2.930 1.00 75.50 98 TRP A C 1
ATOM 767 O O . TRP A 1 98 ? 6.036 1.766 -2.711 1.00 75.50 98 TRP A O 1
ATOM 777 N N . LEU A 1 99 ? 5.477 -0.385 -2.376 1.00 78.56 99 LEU A N 1
ATOM 778 C CA . LEU A 1 99 ? 4.341 -0.096 -1.488 1.00 78.56 99 LEU A CA 1
ATOM 779 C C . LEU A 1 99 ? 4.768 0.694 -0.247 1.00 78.56 99 LEU A C 1
ATOM 781 O O . LEU A 1 99 ? 3.983 1.473 0.284 1.00 78.56 99 LEU A O 1
ATOM 785 N N . GLY A 1 100 ? 6.006 0.506 0.216 1.00 71.56 100 GLY A N 1
ATOM 786 C CA . GLY A 1 100 ? 6.511 1.162 1.416 1.00 71.56 100 GLY A CA 1
ATOM 787 C C . GLY A 1 100 ? 6.693 2.661 1.221 1.00 71.56 100 GLY A C 1
ATOM 788 O O . GLY A 1 100 ? 6.301 3.470 2.057 1.00 71.56 100 GLY A O 1
ATOM 789 N N . ILE A 1 101 ? 7.226 3.065 0.077 1.00 69.62 101 ILE A N 1
ATOM 790 C CA . ILE A 1 101 ? 7.534 4.478 -0.143 1.00 69.62 101 ILE A CA 1
ATOM 791 C C . ILE A 1 101 ? 6.306 5.308 -0.535 1.00 69.62 101 ILE A C 1
ATOM 793 O O . ILE A 1 101 ? 6.365 6.537 -0.470 1.00 69.62 101 ILE A O 1
ATOM 797 N N . MET A 1 102 ? 5.195 4.658 -0.902 1.00 74.69 102 MET A N 1
ATOM 798 C CA . MET A 1 102 ? 3.966 5.323 -1.349 1.00 74.69 102 MET A CA 1
ATOM 799 C C . MET A 1 102 ? 3.388 6.294 -0.323 1.00 74.69 102 MET A C 1
ATOM 801 O O . MET A 1 102 ? 2.806 7.301 -0.702 1.00 74.69 102 MET A O 1
ATOM 805 N N . GLU A 1 103 ? 3.603 6.051 0.969 1.00 74.31 103 GLU A N 1
ATOM 806 C CA . GLU A 1 103 ? 3.199 6.980 2.031 1.00 74.31 103 GLU A CA 1
ATOM 807 C C . GLU A 1 103 ? 3.869 8.355 1.915 1.00 74.31 103 GLU A C 1
ATOM 809 O O . GLU A 1 103 ? 3.314 9.377 2.315 1.00 74.31 103 GLU A O 1
ATOM 814 N N . THR A 1 104 ? 5.074 8.399 1.353 1.00 69.19 104 THR A N 1
ATOM 815 C CA . THR A 1 104 ? 5.838 9.641 1.203 1.00 69.19 104 THR A CA 1
ATOM 816 C C . THR A 1 104 ? 5.600 10.331 -0.136 1.00 69.19 104 THR A C 1
ATOM 818 O O . THR A 1 104 ? 5.998 11.487 -0.302 1.00 69.19 104 THR A O 1
ATOM 821 N N . LEU A 1 105 ? 4.939 9.654 -1.077 1.00 71.44 105 LEU A N 1
ATOM 822 C CA . LEU A 1 105 ? 4.757 10.116 -2.444 1.00 71.44 105 LEU A CA 1
ATOM 823 C C . LEU A 1 105 ? 3.316 10.540 -2.710 1.00 71.44 105 LEU A C 1
ATOM 825 O O . LEU A 1 105 ? 2.368 10.080 -2.082 1.00 71.44 105 LEU A O 1
ATOM 829 N N . ARG A 1 106 ? 3.151 11.453 -3.667 1.00 72.62 106 ARG A N 1
ATOM 830 C CA . ARG A 1 106 ? 1.825 11.808 -4.178 1.00 72.62 106 ARG A CA 1
ATOM 831 C C . ARG A 1 106 ? 1.335 10.671 -5.063 1.00 72.62 106 ARG A C 1
ATOM 833 O O . ARG A 1 106 ? 2.118 10.157 -5.857 1.00 72.62 106 ARG A O 1
ATOM 840 N N . LEU A 1 107 ? 0.064 10.301 -4.945 1.00 77.25 107 LEU A N 1
ATOM 841 C CA . LEU A 1 107 ? -0.529 9.286 -5.815 1.00 77.25 107 LEU A CA 1
ATOM 842 C C . LEU A 1 107 ? -0.660 9.812 -7.249 1.00 77.25 107 LEU A C 1
ATOM 844 O O . LEU A 1 107 ? -0.958 10.988 -7.475 1.00 77.25 107 LEU A O 1
ATOM 848 N N . GLY A 1 108 ? -0.454 8.929 -8.219 1.00 69.88 108 GLY A N 1
ATOM 849 C CA . GLY A 1 108 ? -0.645 9.208 -9.632 1.00 69.88 108 GLY A CA 1
ATOM 850 C C . GLY A 1 108 ? -2.125 9.361 -9.985 1.00 69.88 108 GLY A C 1
ATOM 851 O O . GLY A 1 108 ? -2.994 8.700 -9.425 1.00 69.88 108 GLY A O 1
ATOM 852 N N . GLN A 1 109 ? -2.423 10.219 -10.964 1.00 69.00 109 GLN A N 1
ATOM 853 C CA . GLN A 1 109 ? -3.805 10.458 -11.413 1.00 69.00 109 GLN A CA 1
ATOM 854 C C . GLN A 1 109 ? -4.389 9.299 -12.240 1.00 69.00 109 GLN A C 1
ATOM 856 O O . GLN A 1 109 ? -5.605 9.143 -12.307 1.00 69.00 109 GLN A O 1
ATOM 861 N N . HIS A 1 110 ? -3.534 8.502 -12.891 1.00 67.62 110 HIS A N 1
ATOM 862 C CA . HIS A 1 110 ? -3.948 7.454 -13.836 1.00 67.62 110 HIS A CA 1
ATOM 863 C C . HIS A 1 110 ? -3.941 6.050 -13.216 1.00 67.62 110 HIS A C 1
ATOM 865 O O . HIS A 1 110 ? -4.783 5.214 -13.557 1.00 67.62 110 HIS A O 1
ATOM 871 N N . LEU A 1 111 ? -3.006 5.808 -12.295 1.00 72.56 111 LEU A N 1
ATOM 872 C CA . LEU A 1 111 ? -2.914 4.614 -11.465 1.00 72.56 111 LEU A CA 1
ATOM 873 C C . LEU A 1 111 ? -2.628 5.086 -10.039 1.00 72.56 111 LEU A C 1
ATOM 875 O O . LEU A 1 111 ? -1.518 5.521 -9.743 1.00 72.56 111 LEU A O 1
ATOM 879 N N . THR A 1 112 ? -3.639 5.054 -9.176 1.00 74.50 112 THR A N 1
ATOM 880 C CA . THR A 1 112 ? -3.566 5.583 -7.806 1.00 74.50 112 THR A CA 1
ATOM 881 C C . THR A 1 112 ? -2.720 4.700 -6.892 1.00 74.50 112 THR A C 1
ATOM 883 O O . THR A 1 112 ? -2.234 5.160 -5.866 1.00 74.50 112 THR A O 1
ATOM 886 N N . MET A 1 113 ? -2.452 3.458 -7.300 1.00 75.69 113 MET A N 1
ATOM 887 C CA . MET A 1 113 ? -1.435 2.595 -6.691 1.00 75.69 113 MET A CA 1
ATOM 888 C C . MET A 1 113 ? 0.009 2.985 -7.031 1.00 75.69 113 MET A C 1
ATOM 890 O O . MET A 1 113 ? 0.930 2.465 -6.417 1.00 75.69 113 MET A O 1
ATOM 894 N N . ILE A 1 114 ? 0.230 3.882 -7.988 1.00 71.56 114 ILE A N 1
ATOM 895 C CA . ILE A 1 114 ? 1.557 4.272 -8.476 1.00 71.56 114 ILE A CA 1
ATOM 896 C C . ILE A 1 114 ? 1.807 5.719 -8.067 1.00 71.56 114 ILE A C 1
ATOM 898 O O . ILE A 1 114 ? 0.860 6.508 -8.054 1.00 71.56 114 ILE A O 1
ATOM 902 N N . PRO A 1 115 ? 3.034 6.108 -7.692 1.00 67.19 115 PRO A N 1
ATOM 903 C CA . PRO A 1 115 ? 3.287 7.503 -7.395 1.00 67.19 115 PRO A CA 1
ATOM 904 C C . PRO A 1 115 ? 3.168 8.356 -8.663 1.00 67.19 115 PRO A C 1
ATOM 906 O O . PRO A 1 115 ? 3.295 7.873 -9.788 1.00 67.19 115 PRO A O 1
ATOM 909 N N . GLU A 1 116 ? 2.934 9.651 -8.485 1.00 71.25 116 GLU A N 1
ATOM 910 C CA . GLU A 1 116 ? 3.088 10.626 -9.559 1.00 71.25 116 GLU A CA 1
ATOM 911 C C . GLU A 1 116 ? 4.507 10.514 -10.139 1.00 71.25 116 GLU A C 1
ATOM 913 O O . GLU A 1 116 ? 5.487 10.446 -9.388 1.00 71.25 116 GLU A O 1
ATOM 918 N N . PHE A 1 117 ? 4.615 10.470 -11.472 1.00 66.44 117 PHE A N 1
ATOM 919 C CA . PHE A 1 117 ? 5.919 10.430 -12.127 1.00 66.44 117 PHE A CA 1
ATOM 920 C C . PHE A 1 117 ? 6.737 11.661 -11.718 1.00 66.44 117 PHE A C 1
ATOM 922 O O . PHE A 1 117 ? 6.189 12.769 -11.669 1.00 66.44 117 PHE A O 1
ATOM 929 N N . PRO A 1 118 ? 8.036 11.489 -11.425 1.00 64.69 118 PRO A N 1
ATOM 930 C CA . PRO A 1 118 ? 8.890 12.606 -11.066 1.00 64.69 118 PRO A CA 1
ATOM 931 C C . PRO A 1 118 ? 8.926 13.616 -12.209 1.00 64.69 118 PRO A C 1
ATOM 933 O O . PRO A 1 118 ? 8.975 13.246 -13.384 1.00 64.69 118 PRO A O 1
ATOM 936 N N . GLN A 1 119 ? 8.927 14.897 -11.856 1.00 63.56 119 GLN A N 1
ATOM 937 C CA . GLN A 1 119 ? 9.182 15.957 -12.824 1.00 63.56 119 GLN A CA 1
ATOM 938 C C . GLN A 1 119 ? 10.681 16.274 -12.823 1.00 63.56 119 GLN A C 1
ATOM 940 O O . GLN A 1 119 ? 11.310 16.210 -11.760 1.00 63.56 119 GLN A O 1
ATOM 945 N N . PRO A 1 120 ? 11.271 16.591 -13.986 1.00 56.81 120 PRO A N 1
ATOM 946 C CA . PRO A 1 120 ? 12.653 17.039 -14.036 1.00 56.81 120 PRO A CA 1
ATOM 947 C C . PRO A 1 120 ? 12.807 18.351 -13.256 1.00 56.81 120 PRO A C 1
ATOM 949 O O . PRO A 1 120 ? 11.994 19.269 -13.398 1.00 56.81 120 PRO A O 1
ATOM 952 N N . ASP A 1 121 ? 13.841 18.439 -12.422 1.00 61.38 121 ASP A N 1
ATOM 953 C CA . ASP A 1 121 ? 14.255 19.692 -11.798 1.00 61.38 121 ASP A CA 1
ATOM 954 C C . ASP A 1 121 ? 15.006 20.602 -12.786 1.00 61.38 121 ASP A C 1
ATOM 956 O O . ASP A 1 121 ? 15.147 20.307 -13.975 1.00 61.38 121 ASP A O 1
ATOM 960 N N . VAL A 1 122 ? 15.487 21.746 -12.290 1.00 66.31 122 VAL A N 1
ATOM 961 C CA . VAL A 1 122 ? 16.249 22.721 -13.090 1.00 66.31 122 VAL A CA 1
ATOM 962 C C . VAL A 1 122 ? 17.548 22.152 -13.673 1.00 66.31 122 VAL A C 1
ATOM 964 O O . VAL A 1 122 ? 18.046 22.696 -14.656 1.00 66.31 122 VAL A O 1
ATOM 967 N N . ASP A 1 123 ? 18.059 21.061 -13.099 1.00 62.00 123 ASP A N 1
ATOM 968 C CA . ASP A 1 123 ? 19.258 20.346 -13.537 1.00 62.00 123 ASP A CA 1
ATOM 969 C C . ASP A 1 123 ? 18.910 19.084 -14.360 1.00 62.00 123 ASP A C 1
ATOM 971 O O . ASP A 1 123 ? 19.803 18.306 -14.699 1.00 62.00 123 ASP A O 1
ATOM 975 N N . GLY A 1 124 ? 17.628 18.865 -14.689 1.00 52.69 124 GLY A N 1
ATOM 976 C CA . GLY A 1 124 ? 17.143 17.722 -15.470 1.00 52.69 124 GLY A CA 1
ATOM 977 C C . GLY A 1 124 ? 17.037 16.406 -14.691 1.00 52.69 124 GLY A C 1
ATOM 978 O O . GLY A 1 124 ? 16.823 15.352 -15.290 1.00 52.69 124 GLY A O 1
ATOM 979 N N . ARG A 1 125 ? 17.177 16.431 -13.362 1.00 55.81 125 ARG A N 1
ATOM 980 C CA . ARG A 1 125 ? 17.127 15.233 -12.512 1.00 55.81 125 ARG A CA 1
ATOM 981 C C . ARG A 1 125 ? 15.697 14.938 -12.082 1.00 55.81 125 ARG A C 1
ATOM 983 O O . ARG A 1 125 ? 14.914 15.857 -11.860 1.00 55.81 125 ARG A O 1
ATOM 990 N N . ALA A 1 126 ? 15.363 13.660 -11.899 1.00 56.41 126 ALA A N 1
ATOM 991 C CA . ALA A 1 126 ? 14.086 13.273 -11.303 1.00 56.41 126 ALA A CA 1
ATOM 992 C C . ALA A 1 126 ? 13.934 13.877 -9.898 1.00 56.41 126 ALA A C 1
ATOM 994 O O . ALA A 1 126 ? 14.624 13.471 -8.959 1.00 56.41 126 ALA A O 1
ATOM 995 N N . ALA A 1 127 ? 12.990 14.804 -9.741 1.00 57.00 127 ALA A N 1
ATOM 996 C CA . ALA A 1 127 ? 12.613 15.348 -8.450 1.00 57.00 127 ALA A CA 1
ATOM 997 C C . ALA A 1 127 ? 11.229 14.839 -8.040 1.00 57.00 127 ALA A C 1
ATOM 999 O O . ALA A 1 127 ? 10.208 15.106 -8.675 1.00 57.00 127 ALA A O 1
ATOM 1000 N N . PHE A 1 128 ? 11.203 14.131 -6.916 1.00 58.53 128 PHE A N 1
ATOM 1001 C CA . PHE A 1 128 ? 9.985 13.868 -6.165 1.00 58.53 128 PHE A CA 1
ATOM 1002 C C . PHE A 1 128 ? 9.840 14.999 -5.148 1.00 58.53 128 PHE A C 1
ATOM 1004 O O . PHE A 1 128 ? 10.817 15.378 -4.505 1.00 58.53 128 PHE A O 1
ATOM 1011 N N . GLY A 1 129 ? 8.636 15.549 -4.973 1.00 55.94 129 GLY A N 1
ATOM 1012 C CA . GLY A 1 129 ? 8.403 16.688 -4.068 1.00 55.94 129 GLY A CA 1
ATOM 1013 C C . GLY A 1 129 ? 8.807 16.459 -2.598 1.00 55.94 129 GLY A C 1
ATOM 1014 O O . GLY A 1 129 ? 8.782 17.402 -1.809 1.00 55.94 129 GLY A O 1
ATOM 1015 N N . LYS A 1 130 ? 9.187 15.228 -2.220 1.00 58.50 130 LYS A N 1
ATOM 1016 C CA . LYS A 1 130 ? 9.803 14.864 -0.939 1.00 58.50 130 LYS A CA 1
ATOM 1017 C C . LYS A 1 130 ? 11.023 13.950 -1.145 1.00 58.50 130 LYS A C 1
ATOM 1019 O O . LYS A 1 130 ? 11.041 13.153 -2.082 1.00 58.50 130 LYS A O 1
ATOM 1024 N N . PRO A 1 131 ? 12.024 14.010 -0.248 1.00 52.88 131 PRO A N 1
ATOM 1025 C CA . PRO A 1 131 ? 13.194 13.144 -0.315 1.00 52.88 131 PRO A CA 1
ATOM 1026 C C . PRO A 1 131 ? 12.871 11.661 -0.057 1.00 52.88 131 PRO A C 1
ATOM 1028 O O . PRO A 1 131 ? 12.454 11.279 1.040 1.00 52.88 131 PRO A O 1
ATOM 1031 N N . LEU A 1 132 ? 13.164 10.817 -1.053 1.00 54.00 132 LEU A N 1
ATOM 1032 C CA . LEU A 1 132 ? 12.986 9.356 -1.013 1.00 54.00 132 LEU A CA 1
ATOM 1033 C C . LEU A 1 132 ? 13.882 8.638 0.014 1.00 54.00 132 LEU A C 1
ATOM 1035 O O . LEU A 1 132 ? 13.530 7.566 0.499 1.00 54.00 132 LEU A O 1
ATOM 1039 N N . TRP A 1 133 ? 15.011 9.241 0.404 1.00 49.41 133 TRP A N 1
ATOM 1040 C CA . TRP A 1 133 ? 15.987 8.663 1.344 1.00 49.41 133 TRP A CA 1
ATOM 1041 C C . TRP A 1 133 ? 15.493 8.559 2.798 1.00 49.41 133 TRP A C 1
ATOM 1043 O O . TRP A 1 133 ? 16.212 8.062 3.663 1.00 49.41 133 TRP A O 1
ATOM 1053 N N . SER A 1 134 ? 14.268 9.009 3.083 1.00 52.66 134 SER A N 1
ATOM 1054 C CA . SER A 1 134 ? 13.630 8.885 4.400 1.00 52.66 134 SER A CA 1
ATOM 1055 C C . SER A 1 134 ? 13.123 7.466 4.714 1.00 52.66 134 SER A C 1
ATOM 1057 O O . SER A 1 134 ? 12.799 7.176 5.865 1.00 52.66 134 SER A O 1
ATOM 1059 N N . SER A 1 135 ? 13.106 6.557 3.732 1.00 59.75 135 SER A N 1
ATOM 1060 C CA . SER A 1 135 ? 12.599 5.187 3.895 1.00 59.75 135 SER A CA 1
ATOM 1061 C C . SER A 1 135 ? 13.727 4.192 4.194 1.00 59.75 135 SER A C 1
ATOM 1063 O O . SER A 1 135 ? 14.235 3.508 3.314 1.00 59.75 135 SER A O 1
ATOM 1065 N N . ASN A 1 136 ? 14.143 4.093 5.458 1.00 68.06 136 ASN A N 1
ATOM 1066 C CA . ASN A 1 136 ? 15.156 3.129 5.922 1.00 68.06 136 ASN A CA 1
ATOM 1067 C C . ASN A 1 136 ? 14.561 1.774 6.363 1.00 68.06 136 ASN A C 1
ATOM 1069 O O . ASN A 1 136 ? 15.124 1.094 7.228 1.00 68.06 136 ASN A O 1
ATOM 1073 N N . TRP A 1 137 ? 13.437 1.371 5.777 1.00 74.44 137 TRP A N 1
ATOM 1074 C CA . TRP A 1 137 ? 12.648 0.220 6.201 1.00 74.44 137 TRP A CA 1
ATOM 1075 C C . TRP A 1 137 ? 12.084 -0.566 5.010 1.00 74.44 137 TRP A C 1
ATOM 1077 O O . TRP A 1 137 ? 11.965 -0.047 3.905 1.00 74.44 137 TRP A O 1
ATOM 1087 N N . TRP A 1 138 ? 11.733 -1.826 5.253 1.00 76.00 138 TRP A N 1
ATOM 1088 C CA . TRP A 1 138 ? 11.043 -2.733 4.338 1.00 76.00 138 TRP A CA 1
ATOM 1089 C C . TRP A 1 138 ? 9.738 -3.223 4.962 1.00 76.00 138 TRP A C 1
ATOM 1091 O O . TRP A 1 138 ? 9.553 -3.130 6.177 1.00 76.00 138 TRP A O 1
ATOM 1101 N N . ILE A 1 139 ? 8.832 -3.759 4.143 1.00 81.44 139 ILE A N 1
ATOM 1102 C CA . ILE A 1 139 ? 7.562 -4.310 4.629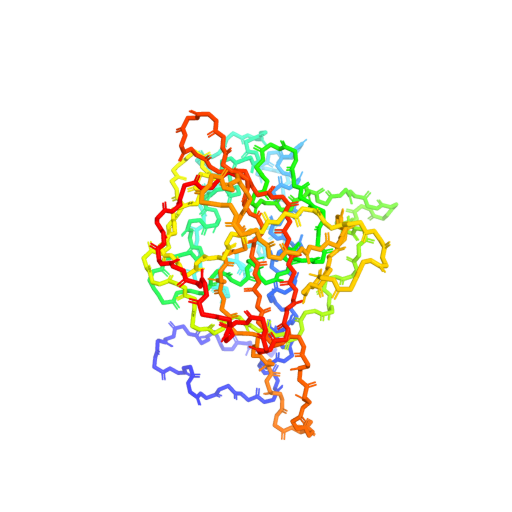 1.00 81.44 139 ILE A CA 1
ATOM 1103 C C . ILE A 1 139 ? 7.707 -5.811 4.857 1.00 81.44 139 ILE A C 1
ATOM 1105 O O . ILE A 1 139 ? 7.964 -6.584 3.931 1.00 81.44 139 ILE A O 1
ATOM 1109 N N . LYS A 1 140 ? 7.511 -6.225 6.101 1.00 84.62 140 LYS A N 1
ATOM 1110 C CA . LYS A 1 140 ? 7.400 -7.615 6.520 1.00 84.62 140 LYS A CA 1
ATOM 1111 C C . LYS A 1 140 ? 5.934 -8.043 6.553 1.00 84.62 140 LYS A C 1
ATOM 1113 O O . LYS A 1 140 ? 5.049 -7.221 6.769 1.00 84.62 140 LYS A O 1
ATOM 1118 N N . ASP A 1 141 ? 5.699 -9.341 6.371 1.00 87.50 141 ASP A N 1
ATOM 1119 C CA . ASP A 1 141 ? 4.376 -9.964 6.485 1.00 87.50 141 ASP A CA 1
ATOM 1120 C C . ASP A 1 141 ? 3.359 -9.363 5.498 1.00 87.50 141 ASP A C 1
ATOM 1122 O O . ASP A 1 141 ? 2.202 -9.107 5.832 1.00 87.50 141 ASP A O 1
ATOM 1126 N N . ILE A 1 142 ? 3.826 -9.133 4.265 1.00 87.50 142 ILE A N 1
ATOM 1127 C CA . ILE A 1 142 ? 2.995 -8.684 3.145 1.00 87.50 142 ILE A CA 1
ATOM 1128 C C . ILE A 1 142 ? 1.919 -9.741 2.870 1.00 87.50 142 ILE A C 1
ATOM 1130 O O . ILE A 1 142 ? 2.245 -10.934 2.856 1.00 87.50 142 ILE A O 1
ATOM 1134 N N . PRO A 1 143 ? 0.655 -9.340 2.631 1.00 89.62 143 PRO A N 1
ATOM 1135 C CA . PRO A 1 143 ? -0.413 -10.271 2.313 1.00 89.62 143 PRO A CA 1
ATOM 1136 C C . PRO A 1 143 ? -0.033 -11.237 1.180 1.00 89.62 143 PRO A C 1
ATOM 1138 O O . PRO A 1 143 ? 0.399 -10.797 0.109 1.00 89.62 143 PRO A O 1
ATOM 1141 N N . PRO A 1 144 ? -0.175 -12.557 1.394 1.00 86.12 144 PRO A N 1
ATOM 1142 C CA . PRO A 1 144 ? 0.215 -13.544 0.400 1.00 86.12 144 PRO A CA 1
ATOM 1143 C C . PRO A 1 144 ? -0.700 -13.480 -0.827 1.00 86.12 144 PRO A C 1
ATOM 1145 O O . PRO A 1 144 ? -1.879 -13.137 -0.736 1.00 86.12 144 PRO A O 1
ATOM 1148 N N . GLY A 1 145 ? -0.161 -13.855 -1.988 1.00 86.00 145 GLY A N 1
ATOM 1149 C CA . GLY A 1 145 ? -0.931 -13.903 -3.234 1.00 86.00 145 GLY A CA 1
ATOM 1150 C C . GLY A 1 145 ? -1.288 -12.532 -3.815 1.00 86.00 145 GLY A C 1
ATOM 1151 O O . GLY A 1 145 ? -2.169 -12.456 -4.677 1.00 86.00 145 GLY A O 1
ATOM 1152 N N . ILE A 1 146 ? -0.617 -11.467 -3.354 1.00 88.62 146 ILE A N 1
ATOM 1153 C CA . ILE A 1 146 ? -0.643 -10.161 -4.009 1.00 88.62 146 ILE A CA 1
ATOM 1154 C C . ILE A 1 146 ? -0.196 -10.314 -5.468 1.00 88.62 146 ILE A C 1
ATOM 1156 O O . ILE A 1 146 ? 0.747 -11.046 -5.762 1.00 88.62 146 ILE A O 1
ATOM 1160 N N . ARG A 1 147 ? -0.904 -9.669 -6.394 1.00 90.06 147 ARG A N 1
ATOM 1161 C CA . ARG A 1 147 ? -0.568 -9.656 -7.827 1.00 90.06 147 ARG A CA 1
ATOM 1162 C C . ARG A 1 147 ? -1.082 -8.382 -8.472 1.00 90.06 147 ARG A C 1
ATOM 1164 O O . ARG A 1 147 ? -2.082 -7.835 -8.015 1.00 90.06 147 ARG A O 1
ATOM 1171 N N . MET A 1 148 ? -0.443 -7.953 -9.548 1.00 90.00 148 MET A N 1
ATOM 1172 C CA . MET A 1 148 ? -0.929 -6.864 -10.389 1.00 90.00 148 MET A CA 1
ATOM 1173 C C . MET A 1 148 ? -1.348 -7.426 -11.747 1.00 90.00 148 MET A C 1
ATOM 1175 O O . MET A 1 148 ? -0.600 -8.207 -12.336 1.00 90.00 148 MET A O 1
ATOM 1179 N N . ASP A 1 149 ? -2.550 -7.090 -12.214 1.00 91.69 149 ASP A N 1
ATOM 1180 C CA . ASP A 1 149 ? -2.993 -7.471 -13.558 1.00 91.69 149 ASP A CA 1
ATOM 1181 C C . ASP A 1 149 ? -2.347 -6.593 -14.642 1.00 91.69 149 ASP A C 1
ATOM 1183 O O . ASP A 1 149 ? -1.703 -5.586 -14.348 1.00 91.69 149 ASP A O 1
ATOM 1187 N N . ASP A 1 150 ? -2.527 -6.976 -15.905 1.00 89.44 150 ASP A N 1
ATOM 1188 C CA . ASP A 1 150 ? -1.907 -6.297 -17.053 1.00 89.44 150 ASP A CA 1
ATOM 1189 C C . ASP A 1 150 ? -2.454 -4.877 -17.291 1.00 89.44 150 ASP A C 1
ATOM 1191 O O . ASP A 1 150 ? -1.945 -4.141 -18.133 1.00 89.44 150 ASP A O 1
ATOM 1195 N N . VAL A 1 151 ? -3.501 -4.481 -16.561 1.00 88.25 151 VAL A N 1
ATOM 1196 C CA . VAL A 1 151 ? -4.146 -3.164 -16.647 1.00 88.25 151 VAL A CA 1
ATOM 1197 C C . VAL A 1 151 ? -3.779 -2.284 -15.441 1.00 88.25 151 VAL A C 1
ATOM 1199 O O . VAL A 1 151 ? -4.212 -1.132 -15.359 1.00 88.25 151 VAL A O 1
ATOM 1202 N N . GLY A 1 152 ? -2.973 -2.805 -14.510 1.00 86.56 152 GLY A N 1
ATOM 1203 C CA . GLY A 1 152 ? -2.482 -2.096 -13.332 1.00 86.56 152 GLY A CA 1
ATOM 1204 C C . GLY A 1 152 ? -3.372 -2.198 -12.093 1.00 86.56 152 GLY A C 1
ATOM 1205 O O . GLY A 1 152 ? -3.168 -1.434 -11.150 1.00 86.56 152 GLY A O 1
ATOM 1206 N N . TYR A 1 153 ? -4.345 -3.114 -12.049 1.00 90.75 153 TYR A N 1
ATOM 1207 C CA . TYR A 1 153 ? -5.089 -3.380 -10.818 1.00 90.75 153 TYR A CA 1
ATOM 1208 C C . TYR A 1 153 ? -4.294 -4.289 -9.886 1.00 90.75 153 TYR A C 1
ATOM 1210 O O . TYR A 1 153 ? -3.881 -5.390 -10.254 1.00 90.75 153 TYR A O 1
ATOM 1218 N N . LEU A 1 154 ? -4.152 -3.862 -8.634 1.00 91.12 154 LEU A N 1
ATOM 1219 C CA . LEU A 1 154 ? -3.606 -4.679 -7.565 1.00 91.12 154 LEU A CA 1
ATOM 1220 C C . LEU A 1 154 ? -4.703 -5.577 -6.982 1.00 91.12 154 LEU A C 1
ATOM 1222 O O . LEU A 1 154 ? -5.682 -5.103 -6.407 1.00 91.12 154 LEU A O 1
ATOM 1226 N N . HIS A 1 155 ? -4.509 -6.885 -7.078 1.00 93.31 155 HIS A N 1
ATOM 1227 C CA . HIS A 1 155 ? -5.309 -7.874 -6.374 1.00 93.31 155 HIS A CA 1
ATOM 1228 C C . HIS A 1 155 ? -4.617 -8.248 -5.072 1.00 93.31 155 HIS A C 1
ATOM 1230 O O . HIS A 1 155 ? -3.474 -8.709 -5.077 1.00 93.31 155 HIS A O 1
ATOM 1236 N N . ILE A 1 156 ? -5.329 -8.103 -3.962 1.00 93.00 156 ILE A N 1
ATOM 1237 C CA . ILE A 1 156 ? -4.804 -8.403 -2.633 1.00 93.00 156 ILE A CA 1
ATOM 1238 C C . ILE A 1 156 ? -5.898 -9.029 -1.771 1.00 93.00 156 ILE A C 1
ATOM 1240 O O . ILE A 1 156 ? -7.061 -8.644 -1.860 1.00 93.00 156 ILE A O 1
ATOM 1244 N N . SER A 1 157 ? -5.544 -10.021 -0.955 1.00 94.44 157 SER A N 1
ATOM 1245 C CA . SER A 1 157 ? -6.428 -10.540 0.095 1.00 94.44 157 SER A CA 1
ATOM 1246 C C . SER A 1 157 ? -5.796 -10.246 1.440 1.00 94.44 157 SER A C 1
ATOM 1248 O O . SER A 1 157 ? -4.748 -10.801 1.754 1.00 94.44 157 SER A O 1
ATOM 1250 N N . ALA A 1 158 ? -6.395 -9.332 2.193 1.00 94.75 158 ALA A N 1
ATOM 1251 C CA . ALA A 1 158 ? -5.776 -8.753 3.374 1.00 94.75 158 ALA A CA 1
ATOM 1252 C C . ALA A 1 158 ? -6.802 -8.461 4.465 1.00 94.75 158 ALA A C 1
ATOM 1254 O O . ALA A 1 158 ? -8.001 -8.319 4.210 1.00 94.75 158 ALA A O 1
ATOM 1255 N N . SER A 1 159 ? -6.289 -8.320 5.684 1.00 95.62 159 SER A N 1
ATOM 1256 C CA . SER A 1 159 ? -7.059 -7.813 6.810 1.00 95.62 159 SER A CA 1
ATOM 1257 C C . SER A 1 159 ? -7.436 -6.356 6.545 1.00 95.62 159 SER A C 1
ATOM 1259 O O . SER A 1 159 ? -6.563 -5.544 6.227 1.00 95.62 159 SER A O 1
ATOM 1261 N N . CYS A 1 160 ? -8.717 -6.029 6.671 1.00 95.31 160 CYS A N 1
ATOM 1262 C CA . CYS A 1 160 ? -9.294 -4.722 6.390 1.00 95.31 160 CYS A CA 1
ATOM 1263 C C . CYS A 1 160 ? -10.129 -4.213 7.563 1.00 95.31 160 CYS A C 1
ATOM 1265 O O . CYS A 1 160 ? -10.852 -4.977 8.193 1.00 95.31 160 CYS A O 1
ATOM 1267 N N . LEU A 1 161 ? -10.074 -2.909 7.816 1.00 95.12 161 LEU A N 1
ATOM 1268 C CA . LEU A 1 161 ? -10.838 -2.231 8.853 1.00 95.12 161 LEU A CA 1
ATOM 1269 C C . LEU A 1 161 ? -11.740 -1.164 8.222 1.00 95.12 161 LEU A C 1
ATOM 1271 O O . LEU A 1 161 ? -11.220 -0.269 7.553 1.00 95.12 161 LEU A O 1
ATOM 1275 N N . PRO A 1 162 ? -13.067 -1.203 8.429 1.00 95.12 162 PRO A N 1
ATOM 1276 C CA . PRO A 1 162 ? -13.958 -0.170 7.920 1.00 95.12 162 PRO A CA 1
ATOM 1277 C C . PRO A 1 162 ? -13.730 1.152 8.667 1.00 95.12 162 PRO A C 1
ATOM 1279 O O . PRO A 1 162 ? -13.824 1.228 9.895 1.00 95.12 162 PRO A O 1
ATOM 1282 N N . ILE A 1 163 ? -13.457 2.214 7.913 1.00 94.88 163 ILE A N 1
ATOM 1283 C CA . ILE A 1 163 ? -13.132 3.547 8.433 1.00 94.88 163 ILE A CA 1
ATOM 1284 C C . ILE A 1 163 ? -13.982 4.630 7.771 1.00 94.88 163 ILE A C 1
ATOM 1286 O O . ILE A 1 163 ? -14.624 4.416 6.745 1.00 94.88 163 ILE A O 1
ATOM 1290 N N . GLN A 1 164 ? -13.985 5.814 8.367 1.00 93.69 164 GLN A N 1
ATOM 1291 C CA . GLN A 1 164 ? -14.608 7.009 7.812 1.00 93.69 164 GLN A CA 1
ATOM 1292 C C . GLN A 1 164 ? -13.766 8.242 8.134 1.00 93.69 164 GLN A C 1
ATOM 1294 O O . GLN A 1 164 ? -13.018 8.251 9.113 1.00 93.69 164 GLN A O 1
ATOM 1299 N N . SER A 1 165 ? -13.912 9.292 7.326 1.00 91.94 165 SER A N 1
ATOM 1300 C CA . SER A 1 165 ? -13.294 10.581 7.630 1.00 91.94 165 SER A CA 1
ATOM 1301 C C . SER A 1 165 ? -13.835 11.113 8.960 1.00 91.94 165 SER A C 1
ATOM 1303 O O . SER A 1 165 ? -15.049 11.150 9.190 1.00 91.94 165 SER A O 1
ATOM 1305 N N . ALA A 1 166 ? -12.924 11.493 9.847 1.00 90.06 166 ALA A N 1
ATOM 1306 C CA . ALA A 1 166 ? -13.221 12.060 11.147 1.00 90.06 166 ALA A CA 1
ATOM 1307 C C . ALA A 1 166 ? -13.193 13.588 11.084 1.00 90.06 166 ALA A C 1
ATOM 1309 O O . ALA A 1 166 ? -12.455 14.197 10.306 1.00 90.06 166 ALA A O 1
ATOM 1310 N N . ARG A 1 167 ? -13.981 14.234 11.948 1.00 86.25 167 ARG A N 1
ATOM 1311 C CA . ARG A 1 167 ? -13.864 15.684 12.119 1.00 86.25 167 ARG A CA 1
ATOM 1312 C C . ARG A 1 167 ? -12.570 16.001 12.873 1.00 86.25 167 ARG A C 1
ATOM 1314 O O . ARG A 1 167 ? -12.304 15.327 13.875 1.00 86.25 167 ARG A O 1
ATOM 1321 N N . PRO A 1 168 ? -11.827 17.045 12.460 1.00 80.12 168 PRO A N 1
ATOM 1322 C CA . PRO A 1 168 ? -10.644 17.495 13.177 1.00 80.12 168 PRO A CA 1
ATOM 1323 C C . PRO A 1 168 ? -10.919 17.692 14.669 1.00 80.12 168 PRO A C 1
ATOM 1325 O O . PRO A 1 168 ? -11.869 18.386 15.038 1.00 80.12 168 PRO A O 1
ATOM 1328 N N . GLY A 1 169 ? -10.107 17.064 15.519 1.00 75.50 169 GLY A N 1
ATOM 1329 C CA . GLY A 1 169 ? -10.221 17.183 16.977 1.00 75.50 169 GLY A CA 1
ATOM 1330 C C . GLY A 1 169 ? -11.383 16.408 17.610 1.00 75.50 169 GLY A C 1
ATOM 1331 O O . GLY A 1 169 ? -11.687 16.627 18.783 1.00 75.50 169 GLY A O 1
ATOM 1332 N N . SER A 1 170 ? -12.045 15.515 16.868 1.00 81.38 170 SER A N 1
ATOM 1333 C CA . SER A 1 170 ? -12.977 14.556 17.473 1.00 81.38 170 SER A CA 1
ATOM 1334 C C . SER A 1 170 ? -12.228 13.537 18.343 1.00 81.38 170 SER A C 1
ATOM 1336 O O . SER A 1 170 ? -11.097 13.165 18.041 1.00 81.38 170 SER A O 1
ATOM 1338 N N . GLY A 1 171 ? -12.852 13.077 19.432 1.00 82.62 171 GLY A N 1
ATOM 1339 C CA . GLY A 1 171 ? -12.256 12.078 20.333 1.00 82.62 171 GLY A CA 1
ATOM 1340 C C . GLY A 1 171 ? -12.174 10.663 19.746 1.00 82.62 171 GLY A C 1
ATOM 1341 O O . GLY A 1 171 ? -11.557 9.796 20.353 1.00 82.62 171 GLY A O 1
ATOM 1342 N N . ASP A 1 172 ? -12.771 10.448 18.572 1.00 87.00 172 ASP A N 1
ATOM 1343 C CA . ASP A 1 172 ? -12.918 9.135 17.935 1.00 87.00 172 ASP A CA 1
ATOM 1344 C C . ASP A 1 172 ? -11.858 8.874 16.846 1.00 87.00 172 ASP A C 1
ATOM 1346 O O . ASP A 1 172 ? -11.935 7.879 16.121 1.00 87.00 172 ASP A O 1
ATOM 1350 N N . VAL A 1 173 ? -10.883 9.780 16.690 1.00 91.19 173 VAL A N 1
ATOM 1351 C CA . VAL A 1 173 ? -9.779 9.628 15.730 1.00 91.19 173 VAL A CA 1
ATOM 1352 C C . VAL A 1 173 ? -8.899 8.454 16.148 1.00 91.19 173 VAL A C 1
ATOM 1354 O O . VAL A 1 173 ? -8.393 8.410 17.268 1.00 91.19 173 VAL A O 1
ATOM 1357 N N . ILE A 1 174 ? -8.689 7.517 15.225 1.00 93.25 174 ILE A N 1
ATOM 1358 C CA . ILE A 1 174 ? -7.839 6.339 15.438 1.00 93.25 174 ILE A CA 1
ATOM 1359 C C . ILE A 1 174 ? -6.461 6.478 14.785 1.00 93.25 174 ILE A C 1
ATOM 1361 O O . ILE A 1 174 ? -5.501 5.914 15.303 1.00 93.25 174 ILE A O 1
ATOM 1365 N N . PHE A 1 175 ? -6.353 7.222 13.679 1.00 92.81 175 PHE A N 1
ATOM 1366 C CA . PHE A 1 175 ? -5.092 7.589 13.027 1.00 92.81 175 PHE A CA 1
ATOM 1367 C C . PHE A 1 175 ? -5.295 8.772 12.066 1.00 92.81 175 PHE A C 1
ATOM 1369 O O . PHE A 1 175 ? -6.428 9.171 11.774 1.00 92.81 175 PHE A O 1
ATOM 1376 N N . GLU A 1 176 ? -4.198 9.319 11.549 1.00 91.06 176 GLU A N 1
ATOM 1377 C CA . GLU A 1 176 ? -4.195 10.387 10.550 1.00 91.06 176 GLU A CA 1
ATOM 1378 C C . GLU A 1 176 ? -3.190 10.107 9.431 1.00 91.06 176 GLU A C 1
ATOM 1380 O O . GLU A 1 176 ? -2.254 9.327 9.595 1.00 91.06 176 GLU A O 1
ATOM 1385 N N . ASN A 1 177 ? -3.413 10.722 8.275 1.00 87.56 177 ASN A N 1
ATOM 1386 C CA . ASN A 1 177 ? -2.490 10.699 7.149 1.00 87.56 177 ASN A CA 1
ATOM 1387 C C . ASN A 1 177 ? -2.480 12.067 6.446 1.00 87.56 177 ASN A C 1
ATOM 1389 O O . ASN A 1 177 ? -3.066 13.036 6.932 1.00 87.56 177 ASN A O 1
ATOM 1393 N N . THR A 1 178 ? -1.832 12.158 5.283 1.00 80.38 178 THR A N 1
ATOM 1394 C CA . THR A 1 178 ? -1.786 13.397 4.488 1.00 80.38 178 THR A CA 1
ATOM 1395 C C . THR A 1 178 ? -3.156 13.910 4.047 1.00 80.38 178 THR A C 1
ATOM 1397 O O . THR A 1 178 ? -3.291 15.107 3.806 1.00 80.38 178 THR A O 1
ATOM 1400 N N . ASP A 1 179 ? -4.159 13.035 3.958 1.00 82.25 179 ASP A N 1
ATOM 1401 C CA . ASP A 1 179 ? -5.493 13.359 3.440 1.00 82.25 179 ASP A CA 1
ATOM 1402 C C . ASP A 1 179 ? -6.495 13.700 4.551 1.00 82.25 179 ASP A C 1
ATOM 1404 O O . ASP A 1 179 ? -7.559 14.259 4.278 1.00 82.25 179 ASP A O 1
ATOM 1408 N N . GLY A 1 180 ? -6.164 13.405 5.813 1.00 88.94 180 GLY A N 1
ATOM 1409 C CA . GLY A 1 180 ? -6.956 13.821 6.964 1.00 88.94 180 GLY A CA 1
ATOM 1410 C C . GLY A 1 180 ? -6.915 12.859 8.146 1.00 88.94 180 GLY A C 1
ATOM 1411 O O . GLY A 1 180 ? -6.015 12.036 8.297 1.00 88.94 180 GLY A O 1
ATOM 1412 N N . GLN A 1 181 ? -7.920 12.999 9.010 1.00 93.44 181 GLN A N 1
ATOM 1413 C CA . GLN A 1 181 ? -8.100 12.179 10.206 1.00 93.44 181 GLN A CA 1
ATOM 1414 C C . GLN A 1 181 ? -9.157 11.107 9.958 1.00 93.44 181 GLN A C 1
ATOM 1416 O O . GLN A 1 181 ? -10.165 11.357 9.291 1.00 93.44 181 GLN A O 1
ATOM 1421 N N . TRP A 1 182 ? -8.943 9.924 10.527 1.00 94.38 182 TRP A N 1
ATOM 1422 C CA . TRP A 1 182 ? -9.761 8.744 10.277 1.00 94.38 182 TRP A CA 1
ATOM 1423 C C . TRP A 1 182 ? -10.281 8.159 11.587 1.00 94.38 182 TRP A C 1
ATOM 1425 O O . TRP A 1 182 ? -9.563 8.087 12.583 1.00 94.38 182 TRP A O 1
ATOM 1435 N N . ALA A 1 183 ? -11.546 7.747 11.579 1.00 94.00 183 ALA A N 1
ATOM 1436 C CA . ALA A 1 183 ? -12.239 7.108 12.695 1.00 94.00 183 ALA A CA 1
ATOM 1437 C C . ALA A 1 183 ? -12.775 5.737 12.267 1.00 94.00 183 ALA A C 1
ATOM 1439 O O . ALA A 1 183 ? -12.992 5.484 11.077 1.00 94.00 183 ALA A O 1
ATOM 1440 N N . LEU A 1 184 ? -13.043 4.865 13.241 1.00 92.44 184 LEU A N 1
ATOM 1441 C CA . LEU A 1 184 ? -13.762 3.616 12.999 1.00 92.44 184 LEU A CA 1
ATOM 1442 C C . LEU A 1 184 ? -15.139 3.891 12.391 1.00 92.44 184 LEU A C 1
ATOM 1444 O O . LEU A 1 184 ? -15.896 4.730 12.884 1.00 92.44 184 LEU A O 1
ATOM 1448 N N . SER A 1 185 ? -15.494 3.134 11.355 1.00 89.81 185 SER A N 1
ATOM 1449 C CA . SER A 1 185 ? -16.870 3.098 10.879 1.00 89.81 185 SER A CA 1
ATOM 1450 C C . SER A 1 185 ? -17.610 1.957 11.565 1.00 89.81 185 SER A C 1
ATOM 1452 O O . SER A 1 185 ? -17.354 0.783 11.317 1.00 89.81 185 SER A O 1
ATOM 1454 N N . LEU A 1 186 ? -18.572 2.305 12.420 1.00 81.56 186 LEU A N 1
ATOM 1455 C CA . LEU A 1 186 ? -19.494 1.335 13.025 1.00 81.56 186 LEU A CA 1
ATOM 1456 C C . LEU A 1 186 ? -20.573 0.862 12.037 1.00 81.56 186 LEU A C 1
ATOM 1458 O O . LEU A 1 186 ? -21.391 -0.001 12.359 1.00 81.56 186 LEU A O 1
ATOM 1462 N N . ASN A 1 187 ? -20.605 1.441 10.835 1.00 76.38 187 ASN A N 1
ATOM 1463 C CA . ASN A 1 187 ? -21.570 1.092 9.815 1.00 76.38 187 ASN A CA 1
ATOM 1464 C C . ASN A 1 187 ? -21.023 -0.025 8.915 1.00 76.38 187 ASN A C 1
ATOM 1466 O O . ASN A 1 187 ? -20.005 0.136 8.245 1.00 76.38 187 ASN A O 1
ATOM 1470 N N . LYS A 1 188 ? -21.770 -1.130 8.822 1.00 68.62 188 LYS A N 1
ATOM 1471 C CA . LYS A 1 188 ? -21.464 -2.259 7.929 1.00 68.62 188 LYS A CA 1
ATOM 1472 C C . LYS A 1 188 ? -21.482 -1.894 6.440 1.00 68.62 188 LYS A C 1
ATOM 1474 O O . LYS A 1 188 ? -21.031 -2.683 5.622 1.00 68.62 188 LYS A O 1
ATOM 1479 N N . THR A 1 189 ? -22.004 -0.722 6.076 1.00 75.50 189 THR A N 1
ATOM 1480 C CA . THR A 1 189 ? -21.985 -0.209 4.699 1.00 75.50 189 THR A CA 1
ATOM 1481 C C . THR A 1 189 ? -20.847 0.781 4.451 1.00 75.50 189 THR A C 1
ATOM 1483 O O . THR A 1 189 ? -20.991 1.649 3.583 1.00 75.50 189 THR A O 1
ATOM 1486 N N . SER A 1 190 ? -19.763 0.731 5.237 1.00 80.12 190 SER A N 1
ATOM 1487 C CA . SER A 1 190 ? -18.608 1.592 4.983 1.00 80.12 190 SER A CA 1
ATOM 1488 C C . SER A 1 190 ? -18.129 1.424 3.544 1.00 80.12 190 SER A C 1
ATOM 1490 O O . SER A 1 190 ? -18.110 0.325 2.993 1.00 80.12 190 SER A O 1
ATOM 1492 N N . ARG A 1 191 ? -17.763 2.544 2.925 1.00 90.62 191 ARG A N 1
ATOM 1493 C CA . ARG A 1 191 ? -17.131 2.541 1.606 1.00 90.62 191 ARG A CA 1
ATOM 1494 C C . ARG A 1 191 ? -15.621 2.588 1.706 1.00 90.62 191 ARG A C 1
ATOM 1496 O O . ARG A 1 191 ? -14.972 2.240 0.735 1.00 90.62 191 ARG A O 1
ATOM 1503 N N . ILE A 1 192 ? -15.072 3.003 2.844 1.00 94.44 192 ILE A N 1
ATOM 1504 C CA . ILE A 1 192 ? -13.637 3.209 2.999 1.00 94.44 192 ILE A CA 1
ATOM 1505 C C . ILE A 1 192 ? -13.092 2.181 3.980 1.00 94.44 192 ILE A C 1
ATOM 1507 O O . ILE A 1 192 ? -13.673 1.940 5.043 1.00 94.44 192 ILE A O 1
ATOM 1511 N N . TYR A 1 193 ? -11.971 1.582 3.599 1.00 95.38 193 TYR A N 1
ATOM 1512 C CA . TYR A 1 193 ? -11.288 0.546 4.351 1.00 95.38 193 TYR A CA 1
ATOM 1513 C C . TYR A 1 193 ? -9.817 0.915 4.526 1.00 95.38 193 TYR A C 1
ATOM 1515 O O . TYR A 1 193 ? -9.160 1.317 3.569 1.00 95.38 193 TYR A O 1
ATOM 1523 N N . ALA A 1 194 ? -9.292 0.744 5.737 1.00 95.88 194 ALA A N 1
ATOM 1524 C CA . ALA A 1 194 ? -7.859 0.601 5.953 1.00 95.88 194 ALA A CA 1
ATOM 1525 C C . ALA A 1 194 ? -7.477 -0.856 5.677 1.00 95.88 194 ALA A C 1
ATOM 1527 O O . ALA A 1 194 ? -8.027 -1.765 6.286 1.00 95.88 194 ALA A O 1
ATOM 1528 N N . VAL A 1 195 ? -6.540 -1.081 4.768 1.00 95.62 195 VAL A N 1
ATOM 1529 C CA . VAL A 1 195 ? -6.055 -2.389 4.326 1.00 95.62 195 VAL A CA 1
ATOM 1530 C C . VAL A 1 195 ? -4.664 -2.590 4.905 1.00 95.62 195 VAL A C 1
ATOM 1532 O O . VAL A 1 195 ? -3.761 -1.802 4.629 1.00 95.62 195 VAL A O 1
ATOM 1535 N N . ARG A 1 196 ? -4.460 -3.637 5.705 1.00 95.06 196 ARG A N 1
ATOM 1536 C CA . ARG A 1 196 ? -3.152 -3.927 6.302 1.00 95.06 196 ARG A CA 1
ATOM 1537 C C . ARG A 1 196 ? -2.200 -4.469 5.239 1.00 95.06 196 ARG A C 1
ATOM 1539 O O . ARG A 1 196 ? -2.411 -5.568 4.731 1.00 95.06 196 ARG A O 1
ATOM 1546 N N . LEU A 1 197 ? -1.133 -3.724 4.953 1.00 92.19 197 LEU A N 1
ATOM 1547 C CA . LEU A 1 197 ? -0.100 -4.129 3.995 1.00 92.19 197 LEU A CA 1
ATOM 1548 C C . LEU A 1 197 ? 1.081 -4.841 4.646 1.00 92.19 197 LEU A C 1
ATOM 1550 O O . LEU A 1 197 ? 1.751 -5.616 3.976 1.00 92.19 197 LEU A O 1
ATOM 1554 N N . GLY A 1 198 ? 1.347 -4.589 5.927 1.00 91.31 198 GLY A N 1
ATOM 1555 C CA . GLY A 1 198 ? 2.387 -5.301 6.662 1.00 91.31 198 GLY A CA 1
ATOM 1556 C C . GLY A 1 198 ? 3.025 -4.476 7.770 1.00 91.31 198 GLY A C 1
ATOM 1557 O O . GLY A 1 198 ? 2.525 -3.423 8.172 1.00 91.31 198 GLY A O 1
ATOM 1558 N N . GLU A 1 199 ? 4.127 -4.996 8.289 1.00 89.88 199 GLU A N 1
ATOM 1559 C CA . GLU A 1 199 ? 4.923 -4.403 9.357 1.00 89.88 199 GLU A CA 1
ATOM 1560 C C . GLU A 1 199 ? 6.161 -3.712 8.780 1.00 89.88 199 GLU A C 1
ATOM 1562 O O . GLU A 1 199 ? 6.929 -4.316 8.035 1.00 89.88 199 GLU A O 1
ATOM 1567 N N . LYS A 1 200 ? 6.396 -2.458 9.160 1.00 86.31 200 LYS A N 1
ATOM 1568 C CA . LYS A 1 200 ? 7.634 -1.747 8.860 1.00 86.31 200 LYS A CA 1
ATOM 1569 C C . LYS A 1 200 ? 8.770 -2.345 9.676 1.00 86.31 200 LYS A C 1
ATOM 1571 O O . LYS A 1 200 ? 8.774 -2.302 10.904 1.00 86.31 200 LYS A O 1
ATOM 1576 N N . CYS A 1 201 ? 9.759 -2.874 8.980 1.00 79.25 201 CYS A N 1
ATOM 1577 C CA . CYS A 1 201 ? 10.983 -3.393 9.560 1.00 79.25 201 CYS A CA 1
ATOM 1578 C C . CYS A 1 201 ? 12.144 -2.522 9.110 1.00 79.25 201 CYS A C 1
ATOM 1580 O O . CYS A 1 201 ? 12.362 -2.352 7.915 1.00 79.25 201 CYS A O 1
ATOM 1582 N N . LEU A 1 202 ? 12.917 -1.982 10.049 1.00 75.56 202 LEU A N 1
ATOM 1583 C CA . LEU A 1 202 ? 14.129 -1.258 9.684 1.00 75.56 202 LEU A CA 1
ATOM 1584 C C . LEU A 1 202 ? 15.082 -2.192 8.944 1.00 75.56 202 LEU A C 1
ATOM 1586 O O . LEU A 1 202 ? 15.267 -3.353 9.320 1.00 75.56 202 LEU A O 1
ATOM 1590 N N . TYR A 1 203 ? 15.748 -1.651 7.934 1.00 69.00 203 TYR A N 1
ATOM 1591 C CA . TYR A 1 203 ? 17.001 -2.216 7.468 1.00 69.00 203 TYR A CA 1
ATOM 1592 C C . TYR A 1 203 ? 18.026 -2.019 8.588 1.00 69.00 203 TYR A C 1
ATOM 1594 O O . TYR A 1 203 ? 18.689 -0.979 8.680 1.00 69.00 203 TYR A O 1
ATOM 1602 N N . THR A 1 204 ? 18.093 -2.987 9.501 1.00 57.69 204 THR A N 1
ATOM 1603 C CA . THR A 1 204 ? 18.991 -2.954 10.652 1.00 57.69 204 THR A CA 1
ATOM 1604 C C . THR A 1 204 ? 20.429 -2.918 10.159 1.00 57.69 204 THR A C 1
ATOM 1606 O O . THR A 1 204 ? 20.946 -3.919 9.676 1.00 57.69 204 THR A O 1
ATOM 1609 N N . ALA A 1 205 ? 21.096 -1.776 10.308 1.00 49.84 205 ALA A N 1
ATOM 1610 C CA . ALA A 1 205 ? 22.545 -1.783 10.416 1.00 49.84 205 ALA A CA 1
ATOM 1611 C C . ALA A 1 205 ? 22.860 -2.204 11.854 1.00 49.84 205 ALA A C 1
ATOM 1613 O O . ALA A 1 205 ? 22.328 -1.616 12.797 1.00 49.84 205 ALA A O 1
ATOM 1614 N N . ILE A 1 206 ? 23.717 -3.212 12.015 1.00 48.81 206 ILE A N 1
ATOM 1615 C CA . ILE A 1 206 ? 24.088 -3.875 13.282 1.00 48.81 206 ILE A CA 1
ATOM 1616 C C . ILE A 1 206 ? 24.550 -2.877 14.379 1.00 48.81 206 ILE A C 1
ATOM 1618 O O . ILE A 1 206 ? 24.659 -3.230 15.550 1.00 48.81 206 ILE A O 1
ATOM 162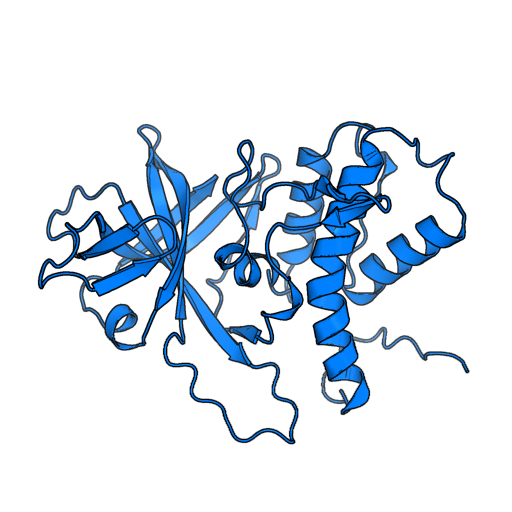2 N N . LYS A 1 207 ? 24.793 -1.607 14.025 1.00 48.31 207 LYS A N 1
ATOM 1623 C CA . LYS A 1 207 ? 25.372 -0.557 14.875 1.00 48.31 207 LYS A CA 1
ATOM 1624 C C . LYS A 1 207 ? 24.397 0.479 15.438 1.00 48.31 207 LYS A C 1
ATOM 1626 O O . LYS A 1 207 ? 24.835 1.300 16.241 1.00 48.31 207 LYS A O 1
ATOM 1631 N N . PHE A 1 208 ? 23.119 0.482 15.058 1.00 50.59 208 PHE A N 1
ATOM 1632 C CA . PHE A 1 208 ? 22.155 1.407 15.666 1.00 50.59 208 PHE A CA 1
ATOM 1633 C C . PHE A 1 208 ? 21.347 0.696 16.752 1.00 50.59 208 PHE A C 1
ATOM 1635 O O . PHE A 1 208 ? 20.906 -0.434 16.526 1.00 50.59 208 PHE A O 1
ATOM 1642 N N . PRO A 1 209 ? 21.138 1.324 17.926 1.00 52.81 209 PRO A N 1
ATOM 1643 C CA . PRO A 1 209 ? 20.218 0.776 18.912 1.00 52.81 209 PRO A CA 1
ATOM 1644 C C . PRO A 1 209 ? 18.850 0.576 18.245 1.00 52.81 209 PRO A C 1
ATOM 1646 O O . PRO A 1 209 ? 18.487 1.390 17.388 1.00 52.81 209 PRO A O 1
ATOM 1649 N N . PRO A 1 210 ? 18.105 -0.489 18.595 1.00 56.47 210 PRO A N 1
ATOM 1650 C CA . PRO A 1 210 ? 16.792 -0.740 18.019 1.00 56.47 210 PRO A CA 1
ATOM 1651 C C . PRO A 1 210 ? 15.932 0.510 18.201 1.00 56.47 210 PRO A C 1
ATOM 1653 O O . PRO A 1 210 ? 15.586 0.886 19.321 1.00 56.47 210 PRO A O 1
ATOM 1656 N N . GLN A 1 211 ? 15.652 1.197 17.095 1.00 59.34 211 GLN A N 1
ATOM 1657 C CA . GLN A 1 211 ? 14.745 2.331 17.116 1.00 59.34 211 GLN A CA 1
ATOM 1658 C C . GLN A 1 211 ? 13.331 1.780 17.257 1.00 59.34 211 GLN A C 1
ATOM 1660 O O . GLN A 1 211 ? 12.922 0.884 16.517 1.00 59.34 211 GLN A O 1
ATOM 1665 N N . VAL A 1 212 ? 12.589 2.312 18.225 1.00 63.34 212 VAL A N 1
ATOM 1666 C CA . VAL A 1 212 ? 11.166 2.018 18.368 1.00 63.34 212 VAL A CA 1
ATOM 1667 C C . VAL A 1 212 ? 10.442 2.768 17.257 1.00 63.34 212 VAL A C 1
ATOM 1669 O O . VAL A 1 212 ? 10.327 3.991 17.306 1.00 63.34 212 VAL A O 1
ATOM 1672 N N . ILE A 1 213 ? 9.978 2.040 16.242 1.00 70.00 213 ILE A N 1
ATOM 1673 C CA . ILE A 1 213 ? 9.026 2.581 15.273 1.00 70.00 213 ILE A CA 1
ATOM 1674 C C . ILE A 1 213 ? 7.662 2.571 15.965 1.00 70.00 213 ILE A C 1
ATOM 1676 O O . ILE A 1 213 ? 7.088 1.503 16.165 1.00 70.00 213 ILE A O 1
ATOM 1680 N N . LEU A 1 214 ? 7.177 3.745 16.375 1.00 71.44 214 LEU A N 1
ATOM 1681 C CA . LEU A 1 214 ? 5.849 3.878 16.983 1.00 71.44 214 LEU A CA 1
ATOM 1682 C C . LEU A 1 214 ? 4.759 3.521 15.961 1.00 71.44 214 LEU A C 1
ATOM 1684 O O . LEU A 1 214 ? 3.900 2.685 16.239 1.00 71.44 214 LEU A O 1
ATOM 1688 N N . ASP A 1 215 ? 4.889 4.028 14.735 1.00 81.44 215 ASP A N 1
ATOM 1689 C CA . ASP A 1 215 ? 3.948 3.779 13.640 1.00 81.44 215 ASP A CA 1
ATOM 1690 C C . ASP A 1 215 ? 4.378 2.548 12.829 1.00 81.44 215 ASP A C 1
ATOM 1692 O O . ASP A 1 215 ? 4.801 2.600 11.671 1.00 81.44 215 ASP A O 1
ATOM 1696 N N . LYS A 1 216 ? 4.373 1.412 13.523 1.00 88.19 216 LYS A N 1
ATOM 1697 C CA . LYS A 1 216 ? 4.996 0.158 13.098 1.00 88.19 216 LYS A CA 1
ATOM 1698 C C . LYS A 1 216 ? 4.338 -0.480 11.873 1.00 88.19 216 LYS A C 1
ATOM 1700 O O . LYS A 1 216 ? 4.983 -1.264 11.184 1.00 88.19 216 LYS A O 1
ATOM 1705 N N . TYR A 1 217 ? 3.071 -0.200 11.593 1.00 92.19 217 TYR A N 1
ATOM 1706 C CA . TYR A 1 217 ? 2.318 -0.903 10.556 1.00 92.19 217 TYR A CA 1
ATOM 1707 C C . TYR A 1 217 ? 1.972 0.014 9.394 1.00 92.19 217 TYR A C 1
ATOM 1709 O O . TYR A 1 217 ? 1.541 1.141 9.602 1.00 92.19 217 TYR A O 1
ATOM 1717 N N . LEU A 1 218 ? 2.125 -0.487 8.170 1.00 92.31 218 LEU A N 1
ATOM 1718 C CA . LEU A 1 218 ? 1.701 0.217 6.966 1.00 92.31 218 LEU A CA 1
ATOM 1719 C C . LEU A 1 218 ? 0.286 -0.224 6.584 1.00 92.31 218 LEU A C 1
ATOM 1721 O O . LEU A 1 218 ? 0.013 -1.424 6.437 1.00 92.31 218 LEU A O 1
ATOM 1725 N N . ILE A 1 219 ? -0.591 0.753 6.377 1.00 94.75 219 ILE A N 1
ATOM 1726 C CA . ILE A 1 219 ? -1.932 0.551 5.838 1.00 94.75 219 ILE A CA 1
ATOM 1727 C C . ILE A 1 219 ? -2.121 1.331 4.537 1.00 94.75 219 ILE A C 1
ATOM 1729 O O . ILE A 1 219 ? -1.556 2.408 4.347 1.00 94.75 219 ILE A O 1
ATOM 1733 N N . LEU A 1 220 ? -2.949 0.782 3.657 1.00 94.06 220 LEU A N 1
ATOM 1734 C CA . LEU A 1 220 ? -3.481 1.452 2.477 1.00 94.06 220 LEU A CA 1
ATOM 1735 C C . LEU A 1 220 ? -4.934 1.834 2.735 1.00 94.06 220 LEU A C 1
ATOM 1737 O O . LEU A 1 220 ? -5.692 1.052 3.298 1.00 94.06 220 LEU A O 1
ATOM 1741 N N . LEU A 1 221 ? -5.343 3.019 2.307 1.00 94.38 221 LEU A N 1
ATOM 1742 C CA . LEU A 1 221 ? -6.724 3.467 2.376 1.00 94.38 221 LEU A CA 1
ATOM 1743 C C . LEU A 1 221 ? -7.392 3.186 1.031 1.00 94.38 221 LEU A C 1
ATOM 1745 O O . LEU A 1 221 ? -6.914 3.646 -0.004 1.00 94.38 221 LEU A O 1
ATOM 1749 N N . ALA A 1 222 ? -8.482 2.424 1.042 1.00 94.56 222 ALA A N 1
ATOM 1750 C CA . ALA A 1 222 ? -9.191 2.000 -0.159 1.00 94.56 222 ALA A CA 1
ATOM 1751 C C . ALA A 1 222 ? -10.660 2.429 -0.105 1.00 94.56 222 ALA A C 1
ATOM 1753 O O . ALA A 1 222 ? -11.368 2.069 0.836 1.00 94.56 222 ALA A O 1
ATOM 1754 N N . GLU A 1 223 ? -11.141 3.143 -1.123 1.00 94.19 223 GLU A N 1
ATOM 1755 C CA . GLU A 1 223 ? -12.564 3.446 -1.291 1.00 94.19 223 GLU A CA 1
ATOM 1756 C C . GLU A 1 223 ? -13.215 2.510 -2.306 1.00 94.19 223 GLU A C 1
ATOM 1758 O O . GLU A 1 223 ? -12.793 2.413 -3.455 1.00 94.19 223 GLU A O 1
ATOM 1763 N N . LYS A 1 224 ? -14.294 1.857 -1.889 1.00 93.31 224 LYS A N 1
ATOM 1764 C CA . LYS A 1 224 ? -15.122 0.987 -2.707 1.00 93.31 224 LYS A CA 1
ATOM 1765 C C . LYS A 1 224 ? -15.955 1.798 -3.702 1.00 93.31 224 LYS A C 1
ATOM 1767 O O . LYS A 1 224 ? -16.817 2.596 -3.322 1.00 93.31 224 LYS A O 1
ATOM 1772 N N . SER A 1 225 ? -15.734 1.541 -4.985 1.00 89.12 225 SER A N 1
ATOM 1773 C CA . SER A 1 225 ? -16.513 2.076 -6.096 1.00 89.12 225 SER A CA 1
ATOM 1774 C C . SER A 1 225 ? -17.843 1.330 -6.264 1.00 89.12 225 SER A C 1
ATOM 1776 O O . SER A 1 225 ? -18.114 0.312 -5.624 1.00 89.12 225 SER A O 1
ATOM 1778 N N . LYS A 1 226 ? -18.698 1.823 -7.169 1.00 81.19 226 LYS A N 1
ATOM 1779 C CA . LYS A 1 226 ? -19.984 1.178 -7.495 1.00 81.19 226 LYS A CA 1
ATOM 1780 C C . LYS A 1 226 ? -19.831 -0.187 -8.178 1.00 81.19 226 LYS A C 1
ATOM 1782 O O . LYS A 1 226 ? -20.791 -0.945 -8.202 1.00 81.19 226 LYS A O 1
ATOM 1787 N N . GLU A 1 227 ? -18.660 -0.484 -8.738 1.00 84.38 227 GLU A N 1
ATOM 1788 C CA . GLU A 1 227 ? -18.375 -1.722 -9.478 1.00 84.38 227 GLU A CA 1
ATOM 1789 C C . GLU A 1 227 ? -17.678 -2.782 -8.613 1.00 84.38 227 GLU A C 1
ATOM 1791 O O . GLU A 1 227 ? -17.049 -3.689 -9.148 1.00 84.38 227 GLU A O 1
ATOM 1796 N N . GLU A 1 228 ? -17.730 -2.654 -7.281 1.00 82.88 228 GLU A N 1
ATOM 1797 C CA . GLU A 1 228 ? -17.035 -3.553 -6.340 1.00 82.88 228 GLU A CA 1
ATOM 1798 C C . GLU A 1 228 ? -15.498 -3.562 -6.503 1.00 82.88 228 GLU A C 1
ATOM 1800 O O . GLU A 1 228 ? -14.804 -4.426 -5.967 1.00 82.88 228 GLU A O 1
ATOM 1805 N N . LYS A 1 229 ? -14.953 -2.566 -7.210 1.00 90.19 229 LYS A N 1
ATOM 1806 C CA . LYS A 1 229 ? -13.519 -2.259 -7.282 1.00 90.19 229 LYS A CA 1
ATOM 1807 C C . LYS A 1 229 ? -13.168 -1.181 -6.268 1.00 90.19 229 LYS A C 1
ATOM 1809 O O . LYS A 1 229 ? -14.053 -0.501 -5.757 1.00 90.19 229 LYS A O 1
ATOM 1814 N N . PHE A 1 230 ? -11.884 -0.991 -6.010 1.00 93.12 230 PHE A N 1
ATOM 1815 C CA . PHE A 1 230 ? -11.407 -0.027 -5.031 1.00 93.12 230 PHE A CA 1
ATOM 1816 C C . PHE A 1 230 ? -10.482 1.009 -5.662 1.00 93.12 230 PHE A C 1
ATOM 1818 O O . PHE A 1 230 ? -9.743 0.704 -6.596 1.00 93.12 230 PHE A O 1
ATOM 1825 N N . HIS A 1 231 ? -10.521 2.223 -5.129 1.00 91.44 231 HIS A N 1
ATOM 1826 C CA . HIS A 1 231 ? -9.583 3.296 -5.431 1.00 91.44 231 HIS A CA 1
ATOM 1827 C C . HIS A 1 231 ? -8.649 3.491 -4.245 1.00 91.44 231 HIS A C 1
ATOM 1829 O O . HIS A 1 231 ? -9.120 3.589 -3.109 1.00 91.44 231 HIS A O 1
ATOM 1835 N N . CYS A 1 232 ? -7.343 3.552 -4.495 1.00 91.19 232 CYS A N 1
ATOM 1836 C CA . CYS A 1 232 ? -6.399 3.958 -3.463 1.00 91.19 232 CYS A CA 1
ATOM 1837 C C . CYS A 1 232 ? -6.602 5.445 -3.134 1.00 91.19 232 CYS A C 1
ATOM 1839 O O . CYS A 1 232 ? -6.492 6.306 -4.005 1.00 91.19 232 CYS A O 1
ATOM 1841 N N . LEU A 1 233 ? -6.928 5.735 -1.875 1.00 90.38 233 LEU A N 1
ATOM 1842 C CA . LEU A 1 233 ? -7.037 7.098 -1.357 1.00 90.38 233 LEU A CA 1
ATOM 1843 C C . LEU A 1 233 ? -5.708 7.610 -0.807 1.00 90.38 233 LEU A C 1
ATOM 1845 O O . LEU A 1 233 ? -5.479 8.810 -0.808 1.00 90.38 233 LEU A O 1
ATOM 1849 N N . GLY A 1 234 ? -4.854 6.710 -0.322 1.00 89.75 234 GLY A N 1
ATOM 1850 C CA . GLY A 1 234 ? -3.611 7.074 0.338 1.00 89.75 234 GLY A CA 1
ATOM 1851 C C . GLY A 1 234 ? -3.034 5.923 1.141 1.00 89.75 234 GLY A C 1
ATOM 1852 O O . GLY A 1 234 ? -3.530 4.795 1.116 1.00 89.75 234 GLY A O 1
ATOM 1853 N N . TYR A 1 235 ? -1.985 6.236 1.886 1.00 91.19 235 TYR A N 1
ATOM 1854 C CA . TYR A 1 235 ? -1.311 5.317 2.792 1.00 91.19 235 TYR A CA 1
ATOM 1855 C C . TYR A 1 235 ? -1.140 5.994 4.148 1.00 91.19 235 TYR A C 1
ATOM 1857 O O . TYR A 1 235 ? -1.186 7.224 4.245 1.00 91.19 235 TYR A O 1
ATOM 1865 N N . ALA A 1 236 ? -0.949 5.190 5.188 1.00 91.31 236 ALA A N 1
ATOM 1866 C CA . ALA A 1 236 ? -0.614 5.684 6.513 1.00 91.31 236 ALA A CA 1
ATOM 1867 C C . ALA A 1 236 ? 0.238 4.673 7.277 1.00 91.31 236 ALA A C 1
ATOM 1869 O O . ALA A 1 236 ? 0.066 3.457 7.139 1.00 91.31 236 ALA A O 1
ATOM 1870 N N . SER A 1 237 ? 1.113 5.187 8.128 1.00 90.81 237 SER A N 1
ATOM 1871 C CA . SER A 1 237 ? 1.696 4.428 9.223 1.00 90.81 237 SER A CA 1
ATOM 1872 C C . SER A 1 237 ? 0.779 4.479 10.430 1.00 90.81 237 SER A C 1
ATOM 1874 O O . SER A 1 237 ? 0.279 5.542 10.788 1.00 90.81 237 SER A O 1
ATOM 1876 N N . VAL A 1 238 ? 0.574 3.340 11.082 1.00 93.19 238 VAL A N 1
ATOM 1877 C CA . VAL A 1 238 ? -0.253 3.259 12.283 1.00 93.19 238 VAL A CA 1
ATOM 1878 C C . VAL A 1 238 ? 0.431 2.470 13.387 1.00 93.19 238 VAL A C 1
ATOM 1880 O O . VAL A 1 238 ? 1.197 1.530 13.152 1.00 93.19 238 VAL A O 1
ATOM 1883 N N . GLU A 1 239 ? 0.119 2.858 14.617 1.00 92.69 239 GLU A N 1
ATOM 1884 C CA . GLU A 1 239 ? 0.519 2.141 15.819 1.00 92.69 239 GLU A CA 1
ATOM 1885 C C . GLU A 1 239 ? -0.170 0.771 15.926 1.00 92.69 239 GLU A C 1
ATOM 1887 O O . GLU A 1 239 ? -1.265 0.531 15.411 1.00 92.69 239 GLU A O 1
ATOM 1892 N N . GLU A 1 240 ? 0.433 -0.119 16.711 1.00 91.38 240 GLU A N 1
ATOM 1893 C CA . GLU A 1 240 ? -0.083 -1.465 16.980 1.00 91.38 240 GLU A CA 1
ATOM 1894 C C . GLU A 1 240 ? -1.508 -1.487 17.551 1.00 91.38 240 GLU A C 1
ATOM 1896 O O . GLU A 1 240 ? -2.298 -2.374 17.223 1.00 91.38 240 GLU A O 1
ATOM 1901 N N . LYS A 1 241 ? -1.879 -0.476 18.346 1.00 92.00 241 LYS A N 1
ATOM 1902 C CA . LYS A 1 241 ? -3.233 -0.349 18.907 1.00 92.00 241 LYS A CA 1
ATOM 1903 C C . LYS A 1 241 ? -4.324 -0.302 17.831 1.00 92.00 241 LYS A C 1
ATOM 1905 O O . LYS A 1 241 ? -5.428 -0.767 18.085 1.00 92.00 241 LYS A O 1
ATOM 1910 N N . VAL A 1 242 ? -4.018 0.226 16.640 1.00 92.69 242 VAL A N 1
ATOM 1911 C CA . VAL A 1 242 ? -4.962 0.302 15.514 1.00 92.69 242 VAL A CA 1
ATOM 1912 C C . VAL A 1 242 ? -5.138 -1.072 14.869 1.00 92.69 242 VAL A C 1
ATOM 1914 O O . VAL A 1 242 ? -6.251 -1.456 14.518 1.00 92.69 242 VAL A O 1
ATOM 1917 N N . ILE A 1 243 ? -4.057 -1.845 14.748 1.00 92.62 243 ILE A N 1
ATOM 1918 C CA . ILE A 1 243 ? -4.085 -3.193 14.162 1.00 92.62 243 ILE A CA 1
ATOM 1919 C C . ILE A 1 243 ? -4.770 -4.209 15.085 1.00 92.62 243 ILE A C 1
ATOM 1921 O O . ILE A 1 243 ? -5.381 -5.156 14.601 1.00 92.62 243 ILE A O 1
ATOM 1925 N N . ASN A 1 244 ? -4.715 -3.993 16.400 1.00 91.94 244 ASN A N 1
ATOM 1926 C CA . ASN A 1 244 ? -5.323 -4.873 17.402 1.00 91.94 244 ASN A CA 1
ATOM 1927 C C . ASN A 1 244 ? -6.813 -4.597 17.670 1.00 91.94 244 ASN A C 1
ATOM 1929 O O . ASN A 1 244 ? -7.379 -5.157 18.608 1.00 91.94 244 ASN A O 1
ATOM 1933 N N . LEU A 1 245 ? -7.458 -3.732 16.884 1.00 89.19 245 LEU A N 1
ATOM 1934 C CA . LEU A 1 245 ? -8.905 -3.528 16.974 1.00 89.19 245 LEU A CA 1
ATOM 1935 C C . LEU A 1 245 ? -9.649 -4.824 16.593 1.00 89.19 245 LEU A C 1
ATOM 1937 O O . LEU A 1 245 ? -9.206 -5.582 15.739 1.00 89.19 245 LEU A O 1
ATOM 1941 N N . GLU A 1 246 ? -10.803 -5.099 17.197 1.00 86.38 246 GLU A N 1
ATOM 1942 C CA . GLU A 1 246 ? -11.533 -6.358 16.938 1.00 86.38 246 GLU A CA 1
ATOM 1943 C C . GLU A 1 246 ? -12.268 -6.376 15.584 1.00 86.38 246 GLU A C 1
ATOM 1945 O O . GLU A 1 246 ? -12.674 -7.430 15.104 1.00 86.38 246 GLU A O 1
ATOM 1950 N N . SER A 1 247 ? -12.432 -5.213 14.949 1.00 87.75 247 SER A N 1
ATOM 1951 C CA . SER A 1 247 ? -13.258 -5.027 13.747 1.00 87.75 247 SER A CA 1
ATOM 1952 C C . SER A 1 247 ? -12.541 -5.316 12.422 1.00 87.75 247 SER A C 1
ATOM 1954 O O . SER A 1 247 ? -13.072 -4.980 11.364 1.00 87.75 247 SER A O 1
ATOM 1956 N N . TRP A 1 248 ? -11.330 -5.872 12.461 1.00 92.38 248 TRP A N 1
ATOM 1957 C CA . TRP A 1 248 ? -10.596 -6.234 11.252 1.00 92.38 248 TRP A CA 1
ATOM 1958 C C . TRP A 1 248 ? -11.152 -7.527 10.637 1.00 92.38 248 TRP A C 1
ATOM 1960 O O . TRP A 1 248 ? -11.289 -8.545 11.313 1.00 92.38 248 TRP A O 1
ATOM 1970 N N . GLU A 1 249 ? -11.426 -7.509 9.336 1.00 92.56 249 GLU A N 1
ATOM 1971 C CA . GLU A 1 249 ? -11.955 -8.643 8.576 1.00 92.56 249 GLU A CA 1
ATOM 1972 C C . GLU A 1 249 ? -11.140 -8.899 7.304 1.00 92.56 249 GLU A C 1
ATOM 1974 O O . GLU A 1 249 ? -10.625 -7.975 6.683 1.00 92.56 249 GLU A O 1
ATOM 1979 N N . ASN A 1 250 ? -11.005 -10.160 6.889 1.00 94.31 250 ASN A N 1
ATOM 1980 C CA . ASN A 1 250 ? -10.290 -10.477 5.653 1.00 94.31 250 ASN A CA 1
ATOM 1981 C C . ASN A 1 250 ? -11.179 -10.219 4.436 1.00 94.31 250 ASN A C 1
ATOM 1983 O O . ASN A 1 250 ? -12.223 -10.854 4.287 1.00 94.31 250 ASN A O 1
ATOM 1987 N N . LEU A 1 251 ? -10.723 -9.345 3.541 1.00 92.94 251 LEU A N 1
ATOM 1988 C CA . LEU A 1 251 ? -11.387 -9.034 2.278 1.00 92.94 251 LEU A CA 1
ATOM 1989 C C . LEU A 1 251 ? -10.435 -9.273 1.107 1.00 92.94 251 LEU A C 1
ATOM 1991 O O . LEU A 1 251 ? -9.222 -9.091 1.222 1.00 92.94 251 LEU A O 1
ATOM 1995 N N . THR A 1 252 ? -11.001 -9.641 -0.041 1.00 94.31 252 THR A N 1
ATOM 1996 C CA . THR A 1 252 ? -10.297 -9.618 -1.326 1.00 94.31 252 THR A CA 1
ATOM 1997 C C . THR A 1 252 ? -10.629 -8.318 -2.044 1.00 94.31 252 THR A C 1
ATOM 1999 O O . THR A 1 252 ? -11.795 -8.033 -2.312 1.00 94.31 252 THR A O 1
ATOM 2002 N N . LEU A 1 253 ? -9.599 -7.540 -2.362 1.00 93.81 253 LEU A N 1
ATOM 2003 C CA . LEU A 1 253 ? -9.715 -6.234 -2.991 1.00 93.81 253 LEU A CA 1
ATOM 2004 C C . LEU A 1 253 ? -9.067 -6.254 -4.370 1.00 93.81 253 LEU A C 1
ATOM 2006 O O . LEU A 1 253 ? -8.046 -6.908 -4.592 1.00 93.81 253 LEU A O 1
ATOM 2010 N N . VAL A 1 254 ? -9.677 -5.501 -5.281 1.00 94.44 254 VAL A N 1
ATOM 2011 C CA . VAL A 1 254 ? -9.136 -5.178 -6.601 1.00 94.44 254 VAL A CA 1
ATOM 2012 C C . VAL A 1 254 ? -8.997 -3.664 -6.653 1.00 94.44 254 VAL A C 1
ATOM 2014 O O . VAL A 1 254 ? -9.998 -2.957 -6.780 1.00 94.44 254 VAL A O 1
ATOM 2017 N N . ILE A 1 255 ? -7.775 -3.178 -6.457 1.00 92.00 255 ILE A N 1
ATOM 2018 C CA . ILE A 1 255 ? -7.466 -1.771 -6.195 1.00 92.00 255 ILE A CA 1
ATOM 2019 C C . ILE A 1 255 ? -6.804 -1.162 -7.427 1.00 92.00 255 ILE A C 1
ATOM 2021 O O . ILE A 1 255 ? -5.898 -1.768 -7.995 1.00 92.00 255 ILE A O 1
ATOM 2025 N N . ARG A 1 256 ? -7.257 0.022 -7.832 1.00 85.81 256 ARG A N 1
ATOM 2026 C CA . ARG A 1 256 ? -6.595 0.853 -8.841 1.00 85.81 256 ARG A CA 1
ATOM 2027 C C . ARG A 1 256 ? -5.851 2.003 -8.193 1.00 85.81 256 ARG A C 1
ATOM 2029 O O . ARG A 1 256 ? -6.318 2.485 -7.133 1.00 85.81 256 ARG A O 1
#

Sequence (256 aa):
MALRLITDREDRHLLTDTDHDIVKSISSRWLAEGFWAIAELDGSAPDRLSSEEIEQHDRIMGIFGITLDPSRFAPDDKIGATVALMQATIVEGQRPEWLGIMETLRLGQHLTMIPEFPQPDVDGRAAFGKPLWSSNWWIKDIPPGIRMDDVGYLHISASCLPIQSARPGSGDVIFENTDGQWALSLNKTSRIYAVRLGEKCLYTAIKFPPQVILDKYLILLAEKSKEEKFHCLGYASVEEKVINLESWENLTLVIR

pLDDT: mean 70.35, std 20.24, range [20.89, 95.88]

Secondary structure (DSSP, 8-state):
--------TTGGGG--HHHHHHHHHHHHHHHHHHHHHHHHTTT--GGGS-HHHHHHHHHHHHHTT----GGGS-TT-HHHHHHHHHHHHHSTT---THHHHGGGSPBPSS-TTSBPPPEE-TTS-EE-SS-GGG--EEEESPPTT-EE-TTSPEEEEEEEEEEEEPPTT-TTEEEEETTEEEEE---TT-SEEEEEEEEEEE---TTS-----SS-EEEEEEEEPTTS-EEEEEEEEE-HHHHT-TT-EEEEEEE-

Radius of gyration: 19.38 Å; chains: 1; bounding box: 60×42×50 Å

Foldseek 3Di:
DDDDDPQDPPCPVPDDLVVLVVVLCLVLVLLQLLLVVLVQLQDDDPVPDDPVNVVVVCVSCSVQVHDDDPVVARSNRSVQSVLSVQQRQLPPPHASQVQVQQLVADADPQARSHGHRFDQDPVGGRDTVDRSSVQQWGFPPFAPPWGADSNGWIKGWFWKFQKDADDPPDPQFQDAGPVHTIGGDPDPPGQKIWGWGGFIDGSDDVPDDPDDPQLGTKTWIWGQDPVRATETPHIDRHGPVSVPDPRIDIDIHTYD